Protein AF-A0AAV1SM65-F1 (afdb_monomer_lite)

Organism: NCBI:txid77055

Radius of gyration: 25.29 Å; chains: 1; bounding box: 75×34×61 Å

Structure (mmCIF, N/CA/C/O backbone):
data_AF-A0AAV1SM65-F1
#
_entry.id   AF-A0AAV1SM65-F1
#
loop_
_atom_site.group_PDB
_atom_site.id
_atom_site.type_symbol
_atom_site.label_atom_id
_atom_site.label_alt_id
_atom_site.label_comp_id
_atom_site.label_asym_id
_atom_site.label_entity_id
_atom_site.label_seq_id
_atom_site.pdbx_PDB_ins_code
_atom_site.Cartn_x
_atom_site.Cartn_y
_atom_site.Cartn_z
_atom_site.occupancy
_atom_site.B_iso_or_equiv
_atom_site.auth_seq_id
_atom_site.auth_comp_id
_atom_site.auth_asym_id
_atom_site.auth_atom_id
_atom_site.pdbx_PDB_model_num
ATOM 1 N N . ALA A 1 1 ? -44.809 7.247 -16.348 1.00 59.00 1 ALA A N 1
ATOM 2 C CA . ALA A 1 1 ? -43.842 8.099 -15.613 1.00 59.00 1 ALA A CA 1
ATOM 3 C C . ALA A 1 1 ? -42.670 7.333 -14.964 1.00 59.00 1 ALA A C 1
ATOM 5 O O . ALA A 1 1 ? -41.535 7.770 -15.097 1.00 59.00 1 ALA A O 1
ATOM 6 N N . ARG A 1 2 ? -42.876 6.196 -14.270 1.00 61.84 2 ARG A N 1
ATOM 7 C CA . ARG A 1 2 ? -41.791 5.505 -13.520 1.00 61.84 2 ARG A CA 1
ATOM 8 C C . ARG A 1 2 ? -40.746 4.793 -14.400 1.00 61.84 2 ARG A C 1
ATOM 10 O O . ARG A 1 2 ? -39.564 4.753 -14.057 1.00 61.84 2 ARG A O 1
ATOM 17 N N . VAL A 1 3 ? -41.176 4.272 -15.550 1.00 63.16 3 VAL A N 1
ATOM 18 C CA . VAL A 1 3 ? -40.323 3.528 -16.493 1.00 63.16 3 VAL A CA 1
ATOM 19 C C . VAL A 1 3 ? -39.384 4.468 -17.261 1.00 63.16 3 VAL A C 1
ATOM 21 O O . VAL A 1 3 ? -38.184 4.223 -17.307 1.00 63.16 3 VAL A O 1
ATOM 24 N N . SER A 1 4 ? -39.883 5.608 -17.754 1.00 64.44 4 SER A N 1
ATOM 25 C CA . SER A 1 4 ? -39.067 6.613 -18.460 1.00 64.44 4 SER A CA 1
ATOM 26 C C . SER A 1 4 ? -37.975 7.226 -17.573 1.00 64.44 4 SER A C 1
ATOM 28 O O . SER A 1 4 ? -36.844 7.417 -18.012 1.00 64.44 4 SER A O 1
ATOM 30 N N . CYS A 1 5 ? -38.283 7.461 -16.297 1.00 63.72 5 CYS A N 1
ATOM 31 C CA . CYS A 1 5 ? -37.331 7.946 -15.301 1.00 63.72 5 CYS A CA 1
ATOM 32 C C . CYS A 1 5 ? -36.196 6.930 -15.040 1.00 63.72 5 CYS A C 1
ATOM 34 O O . CYS A 1 5 ? -35.019 7.287 -14.965 1.00 63.72 5 CYS A O 1
ATOM 36 N N . SER A 1 6 ? -36.533 5.638 -14.986 1.00 70.06 6 SER A N 1
ATOM 37 C CA . SER A 1 6 ? -35.554 4.565 -14.769 1.00 70.06 6 SER A CA 1
ATOM 38 C C . SER A 1 6 ? -34.683 4.296 -15.998 1.00 70.06 6 SER A C 1
ATOM 40 O O . SER A 1 6 ? -33.500 4.011 -15.848 1.00 70.06 6 SER A O 1
ATOM 42 N N . ILE A 1 7 ? -35.254 4.435 -17.197 1.00 75.00 7 ILE A N 1
ATOM 43 C CA . ILE A 1 7 ? -34.567 4.195 -18.471 1.00 75.00 7 ILE A CA 1
ATOM 44 C C . ILE A 1 7 ? -33.681 5.378 -18.886 1.00 75.00 7 ILE A C 1
ATOM 46 O O . ILE A 1 7 ? -32.686 5.171 -19.566 1.00 75.00 7 ILE A O 1
ATOM 50 N N . TRP A 1 8 ? -34.000 6.618 -18.495 1.00 70.38 8 TRP A N 1
ATOM 51 C CA . TRP A 1 8 ? -33.304 7.795 -19.039 1.00 70.38 8 TRP A CA 1
ATOM 52 C C . TRP A 1 8 ? -32.694 8.728 -17.989 1.00 70.38 8 TRP A C 1
ATOM 54 O O . TRP A 1 8 ? -31.585 9.225 -18.188 1.00 70.38 8 TRP A O 1
ATOM 64 N N . TRP A 1 9 ? -33.359 8.953 -16.851 1.00 76.50 9 TRP A N 1
ATOM 65 C CA . TRP A 1 9 ? -32.826 9.842 -15.810 1.00 76.50 9 TRP A CA 1
ATOM 66 C C . TRP A 1 9 ? -31.780 9.169 -14.932 1.00 76.50 9 TRP A C 1
ATOM 68 O O . TRP A 1 9 ? -30.728 9.764 -14.710 1.00 76.50 9 TRP A O 1
ATOM 78 N N . LYS A 1 10 ? -32.009 7.930 -14.480 1.00 80.44 10 LYS A N 1
ATOM 79 C CA . LYS A 1 10 ? -31.018 7.211 -13.658 1.00 80.44 10 LYS A CA 1
ATOM 80 C C . LYS A 1 10 ? -29.657 7.054 -14.356 1.00 80.44 10 LYS A C 1
ATOM 82 O O . LYS A 1 10 ? -28.654 7.385 -13.726 1.00 80.44 10 LYS A O 1
ATOM 87 N N . PRO A 1 11 ? -29.579 6.645 -15.638 1.00 81.00 11 PRO A N 1
ATOM 88 C CA . PRO A 1 11 ? -28.293 6.489 -16.316 1.00 81.00 11 PRO A CA 1
ATOM 89 C C . PRO A 1 11 ? -27.585 7.825 -16.54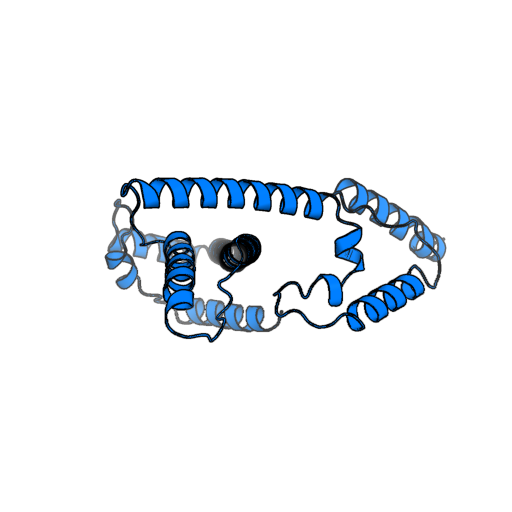9 1.00 81.00 11 PRO A C 1
ATOM 91 O O . PRO A 1 11 ? -26.376 7.917 -16.369 1.00 81.00 11 PRO A O 1
ATOM 94 N N . LYS A 1 12 ? -28.328 8.888 -16.886 1.00 81.06 12 LYS A N 1
ATOM 95 C CA . LYS A 1 12 ? -27.755 10.233 -17.056 1.00 81.06 12 LYS A CA 1
ATOM 96 C C . LYS A 1 12 ? -27.246 10.827 -15.747 1.00 81.06 12 LYS A C 1
ATOM 98 O O . LYS A 1 12 ? -26.182 11.442 -15.728 1.00 81.06 12 LYS A O 1
ATOM 103 N N . TRP A 1 13 ? -27.985 10.633 -14.658 1.00 83.62 13 TRP A N 1
ATOM 104 C CA . TRP A 1 13 ? -27.548 11.034 -13.325 1.00 83.62 13 TRP A CA 1
ATOM 105 C C . TRP A 1 13 ? -26.282 10.277 -12.905 1.00 83.62 13 TRP A C 1
ATOM 107 O O . TRP A 1 13 ? -25.313 10.898 -12.469 1.00 83.62 13 TRP A O 1
ATOM 117 N N . LEU A 1 14 ? -26.251 8.957 -13.115 1.00 80.81 14 LEU A N 1
ATOM 118 C CA . LEU A 1 14 ? -25.096 8.117 -12.803 1.00 80.81 14 LEU A CA 1
ATOM 119 C C . LEU A 1 14 ? -23.867 8.503 -13.638 1.00 80.81 14 LEU A C 1
ATOM 121 O O . LEU A 1 14 ? -22.788 8.681 -13.084 1.00 80.81 14 LEU A O 1
ATOM 125 N N . ALA A 1 15 ? -24.037 8.723 -14.944 1.00 80.88 15 ALA A N 1
ATOM 126 C CA . ALA A 1 15 ? -22.967 9.181 -15.828 1.00 80.88 15 ALA A CA 1
ATOM 127 C C . ALA A 1 15 ? -22.382 10.528 -15.371 1.00 80.88 15 ALA A C 1
ATOM 129 O O . ALA A 1 15 ? -21.164 10.703 -15.356 1.00 80.88 15 ALA A O 1
ATOM 130 N N . LYS A 1 16 ? -23.232 11.467 -14.929 1.00 83.56 16 LYS A N 1
ATOM 131 C CA . LYS A 1 16 ? -22.788 12.757 -14.381 1.00 83.56 16 LYS A CA 1
ATOM 132 C C . LYS A 1 16 ? -21.980 12.579 -13.091 1.00 83.56 16 LYS A C 1
ATOM 134 O O . LYS A 1 16 ? -20.941 13.216 -12.946 1.00 83.56 16 LYS A O 1
ATOM 139 N N . LYS A 1 17 ? -22.419 11.692 -12.191 1.00 83.94 17 LYS A N 1
ATOM 140 C CA . LYS A 1 17 ? -21.716 11.387 -10.934 1.00 83.94 17 LYS A CA 1
ATOM 141 C C . LYS A 1 17 ? -20.356 10.721 -11.179 1.00 83.94 17 LYS A C 1
ATOM 143 O O . LYS A 1 17 ? -19.368 11.128 -10.582 1.00 83.94 17 LYS A O 1
ATOM 148 N N . LEU A 1 18 ? -20.287 9.763 -12.102 1.00 78.19 18 LEU A N 1
ATOM 149 C CA . LEU A 1 18 ? -19.035 9.106 -12.499 1.00 78.19 18 LEU A CA 1
ATOM 150 C C . LEU A 1 18 ? -18.057 10.089 -13.158 1.00 78.19 18 LEU A C 1
ATOM 152 O O . LEU A 1 18 ? -16.871 10.096 -12.839 1.00 78.19 18 LEU A O 1
ATOM 156 N N . THR A 1 19 ? -18.566 11.000 -13.991 1.00 79.12 19 THR A N 1
ATOM 157 C CA . THR A 1 19 ? -17.744 12.044 -14.624 1.00 79.12 19 THR A CA 1
ATOM 158 C C . THR A 1 19 ? -17.126 12.987 -13.586 1.00 79.12 19 THR A C 1
ATOM 160 O O . THR A 1 19 ? -15.969 13.374 -13.730 1.00 79.12 19 THR A O 1
ATOM 163 N N . GLN A 1 20 ? -17.855 13.325 -12.514 1.00 80.12 20 GLN A N 1
ATOM 164 C CA . GLN A 1 20 ? -17.320 14.116 -11.393 1.00 80.12 20 GLN A CA 1
ATOM 165 C C . GLN A 1 20 ? -16.206 13.386 -10.627 1.00 80.12 20 GLN A C 1
ATOM 167 O O . GLN A 1 20 ? -15.336 14.035 -10.059 1.00 80.12 20 GLN A O 1
ATOM 172 N N . GLN A 1 21 ? -16.202 12.053 -10.649 1.00 73.38 21 GLN A N 1
ATOM 173 C CA . GLN A 1 21 ? -15.156 11.209 -10.060 1.00 73.38 21 GLN A CA 1
ATOM 174 C C . GLN A 1 21 ? -13.978 10.956 -11.024 1.00 73.38 21 GLN A C 1
ATOM 176 O O . GLN A 1 21 ? -13.089 10.165 -10.726 1.00 73.38 21 GLN A O 1
ATOM 181 N N . GLY A 1 22 ? -13.957 11.610 -12.193 1.00 72.06 22 GLY A N 1
ATOM 182 C CA . GLY A 1 22 ? -12.916 11.430 -13.210 1.00 72.06 22 GLY A CA 1
ATOM 183 C C . GLY A 1 22 ? -13.078 10.170 -14.070 1.00 72.06 22 GLY A C 1
ATOM 184 O O . GLY A 1 22 ? -12.236 9.902 -14.927 1.00 72.06 22 GLY A O 1
ATOM 185 N N . VAL A 1 23 ? -14.172 9.424 -13.890 1.00 68.69 23 VAL A N 1
ATOM 186 C CA . VAL A 1 23 ? -14.515 8.250 -14.695 1.00 68.69 23 VAL A CA 1
ATOM 187 C C . VAL A 1 23 ? -15.353 8.718 -15.881 1.00 68.69 23 VAL A C 1
ATOM 189 O O . VAL A 1 23 ? -16.563 8.935 -15.771 1.00 68.69 23 VAL A O 1
ATOM 192 N N . ARG A 1 24 ? -14.708 8.930 -17.032 1.00 67.62 24 ARG A N 1
ATOM 193 C CA . ARG A 1 24 ? -15.386 9.429 -18.233 1.00 67.62 24 ARG A CA 1
ATOM 194 C C . ARG A 1 24 ? -15.777 8.256 -19.126 1.00 67.62 24 ARG A C 1
ATOM 196 O O . ARG A 1 24 ? -14.932 7.682 -19.799 1.00 67.62 24 ARG A O 1
ATOM 203 N N . GLY A 1 25 ? -17.061 7.912 -19.118 1.00 68.44 25 GLY A N 1
ATOM 204 C CA . GLY A 1 25 ? -17.624 6.868 -19.974 1.00 68.44 25 GLY A CA 1
ATOM 205 C C . GLY A 1 25 ? -18.259 7.406 -21.267 1.00 68.44 25 GLY A C 1
ATOM 206 O O . GLY A 1 25 ? -18.516 8.609 -21.379 1.00 68.44 25 GLY A O 1
ATOM 207 N N . PRO A 1 26 ? -18.541 6.524 -22.241 1.00 70.12 26 PRO A N 1
ATOM 208 C CA . PRO A 1 26 ? -19.328 6.847 -23.433 1.00 70.12 26 PRO A CA 1
ATOM 209 C C . PRO A 1 26 ? -20.762 7.286 -23.086 1.00 70.12 26 PRO A C 1
ATOM 211 O O . PRO A 1 26 ? -21.271 7.058 -21.986 1.00 70.12 26 PRO A O 1
ATOM 214 N N . SER A 1 27 ? -21.433 7.944 -24.035 1.00 69.56 27 SER A N 1
ATOM 215 C CA . SER A 1 27 ? -22.820 8.380 -23.857 1.00 69.56 27 SER A CA 1
ATOM 216 C C . SER A 1 27 ? -23.776 7.188 -23.735 1.00 69.56 27 SER A C 1
ATOM 218 O O . SER A 1 27 ? -23.625 6.170 -24.408 1.00 69.56 27 SER A O 1
ATOM 220 N N . TYR A 1 28 ? -24.791 7.325 -22.876 1.00 69.00 28 TYR A N 1
ATOM 221 C CA . TYR A 1 28 ? -25.782 6.275 -22.638 1.00 69.00 28 TYR A CA 1
ATOM 222 C C . TYR A 1 28 ? -26.544 5.893 -23.923 1.00 69.00 28 TYR A C 1
ATOM 224 O O . TYR A 1 28 ? -27.163 6.755 -24.551 1.00 69.00 28 TYR A O 1
ATOM 232 N N . LYS A 1 29 ? -26.545 4.596 -24.273 1.00 73.31 29 LYS A N 1
ATOM 233 C CA . LYS A 1 29 ? -27.286 4.002 -25.404 1.00 73.31 29 LYS A CA 1
ATOM 234 C C . LYS A 1 29 ? -28.304 2.973 -24.897 1.00 73.31 29 LYS A C 1
ATOM 236 O O . LYS A 1 29 ? -27.987 2.165 -24.027 1.00 73.31 29 LYS A O 1
ATOM 241 N N . LEU A 1 30 ? -29.522 2.986 -25.445 1.00 67.19 30 LEU A N 1
ATOM 242 C CA . LEU A 1 30 ? -30.623 2.117 -25.002 1.00 67.19 30 LEU A CA 1
ATOM 243 C C . LEU A 1 30 ? -30.421 0.641 -25.411 1.00 67.19 30 LEU A C 1
ATOM 245 O O . LEU A 1 30 ? -29.950 0.361 -26.511 1.00 67.19 30 LEU A O 1
ATOM 249 N N . LEU A 1 31 ? -30.876 -0.282 -24.552 1.00 56.84 31 LEU A N 1
ATOM 250 C CA . LEU A 1 31 ? -31.048 -1.739 -24.753 1.00 56.84 31 LEU A CA 1
ATOM 251 C C . LEU A 1 31 ? -29.785 -2.597 -24.947 1.00 56.84 31 LEU A C 1
ATOM 253 O O . LEU A 1 31 ? -29.661 -3.615 -24.279 1.00 56.84 31 LEU A O 1
ATOM 257 N N . LEU A 1 32 ? -28.850 -2.214 -25.817 1.00 59.00 32 LEU A N 1
ATOM 258 C CA . LEU A 1 32 ? -27.617 -2.983 -26.080 1.00 59.00 32 LEU A CA 1
ATOM 259 C C . LEU A 1 32 ? -26.336 -2.266 -25.631 1.00 59.00 32 LEU A C 1
ATOM 261 O O . LEU A 1 32 ? -25.264 -2.873 -25.634 1.00 59.00 32 LEU A O 1
ATOM 265 N N . GLY A 1 33 ? -26.447 -0.999 -25.212 1.00 68.62 33 GLY A N 1
ATOM 266 C CA . GLY A 1 33 ? -25.340 -0.227 -24.647 1.00 68.62 33 GLY A CA 1
ATOM 267 C C . GLY A 1 33 ? -24.081 -0.280 -25.517 1.00 68.62 33 GLY A C 1
ATOM 268 O O . GLY A 1 33 ? -24.142 -0.087 -26.733 1.00 68.62 33 GLY A O 1
ATOM 269 N N . ASP A 1 34 ? -22.954 -0.603 -24.884 1.00 66.38 34 ASP A N 1
ATOM 270 C CA . ASP A 1 34 ? -21.655 -0.804 -25.533 1.00 66.38 34 ASP A CA 1
ATOM 271 C C . ASP A 1 34 ? -21.244 -2.286 -25.602 1.00 66.38 34 ASP A C 1
ATOM 273 O O . ASP A 1 34 ? -20.084 -2.593 -25.857 1.00 66.38 34 ASP A O 1
ATOM 277 N N . MET A 1 35 ? -22.186 -3.227 -25.446 1.00 65.06 35 MET A N 1
ATOM 278 C CA . MET A 1 35 ? -21.893 -4.671 -25.413 1.00 65.06 35 MET A CA 1
ATOM 279 C C . MET A 1 35 ? -21.138 -5.158 -26.653 1.00 65.06 35 MET A C 1
ATOM 281 O O . MET A 1 35 ? -20.204 -5.943 -26.543 1.00 65.06 35 MET A O 1
ATOM 285 N N . LYS A 1 36 ? -21.484 -4.655 -27.845 1.00 71.19 36 LYS A N 1
ATOM 286 C CA . LYS A 1 36 ? -20.759 -4.995 -29.082 1.00 71.19 36 LYS A CA 1
ATOM 287 C C . LYS A 1 36 ? -19.300 -4.527 -29.051 1.00 71.19 36 LYS A C 1
ATOM 289 O O . LYS A 1 36 ? -18.427 -5.216 -29.567 1.00 71.19 36 LYS A O 1
ATOM 294 N N . GLN A 1 37 ? -19.040 -3.360 -28.460 1.00 69.19 37 GLN A N 1
ATOM 295 C CA . GLN A 1 37 ? -17.682 -2.829 -28.311 1.00 69.19 37 GLN A CA 1
ATOM 296 C C . GLN A 1 37 ? -16.915 -3.596 -27.231 1.00 69.19 37 GLN A C 1
ATOM 298 O O . GLN A 1 37 ? -15.759 -3.939 -27.441 1.00 69.19 37 GLN A O 1
ATOM 303 N N . TYR A 1 38 ? -17.578 -3.930 -26.124 1.00 68.12 38 TYR A N 1
ATOM 304 C CA . TYR A 1 38 ? -17.028 -4.741 -25.041 1.00 68.12 38 TYR A CA 1
ATOM 305 C C . TYR A 1 38 ? -16.598 -6.134 -25.521 1.00 68.12 38 TYR A C 1
ATOM 307 O O . TYR A 1 38 ? -15.449 -6.523 -25.332 1.00 68.12 38 TYR A O 1
ATOM 315 N N . VAL A 1 39 ? -17.476 -6.840 -26.242 1.00 71.12 39 VAL A N 1
ATOM 316 C CA . VAL A 1 39 ? -17.172 -8.156 -26.830 1.00 71.12 39 VAL A CA 1
ATOM 317 C C . VAL A 1 39 ? -15.999 -8.062 -27.807 1.00 71.12 39 VAL A C 1
ATOM 319 O O . VAL A 1 39 ? -15.116 -8.917 -27.784 1.00 71.12 39 VAL A O 1
ATOM 322 N N . LYS A 1 40 ? -15.936 -7.005 -28.627 1.00 78.81 40 LYS A N 1
ATOM 323 C CA . LYS A 1 40 ? -14.800 -6.764 -29.526 1.00 78.81 40 LYS A CA 1
ATOM 324 C C . LYS A 1 40 ? -13.487 -6.577 -28.756 1.00 78.81 40 LYS A C 1
ATOM 326 O O . LYS A 1 40 ? -12.504 -7.219 -29.106 1.00 78.81 40 LYS A O 1
ATOM 331 N N . LEU A 1 41 ? -13.480 -5.743 -27.712 1.00 70.50 41 LEU A N 1
ATOM 332 C CA . LEU A 1 41 ? -12.289 -5.469 -26.899 1.00 70.50 41 LEU A CA 1
ATOM 333 C C . LEU A 1 41 ? -11.781 -6.722 -26.177 1.00 70.50 41 LEU A C 1
ATOM 335 O O . LEU A 1 41 ? -10.579 -6.958 -26.162 1.00 70.50 41 LEU A O 1
ATOM 339 N N . ILE A 1 42 ? -12.678 -7.550 -25.635 1.00 67.44 42 ILE A N 1
ATOM 340 C CA . ILE A 1 42 ? -12.299 -8.818 -24.992 1.00 67.44 42 ILE A CA 1
ATOM 341 C C . ILE A 1 42 ? -11.762 -9.817 -26.010 1.00 67.44 42 ILE A C 1
ATOM 343 O O . ILE A 1 42 ? -10.767 -10.482 -25.745 1.00 67.44 42 ILE A O 1
ATOM 347 N N . THR A 1 43 ? -12.389 -9.914 -27.185 1.00 73.44 43 THR A N 1
ATOM 348 C CA . THR A 1 43 ? -11.927 -10.822 -28.247 1.00 73.44 43 THR A CA 1
ATOM 349 C C . THR A 1 43 ? -10.532 -10.416 -28.735 1.00 73.44 43 THR A C 1
ATOM 351 O O . THR A 1 43 ? -9.661 -11.264 -28.909 1.00 73.44 43 THR A O 1
ATOM 354 N N . GLU A 1 44 ? -10.288 -9.112 -28.889 1.00 76.81 44 GLU A N 1
ATOM 355 C CA . GLU A 1 44 ? -8.982 -8.563 -29.260 1.00 76.81 44 GLU A CA 1
ATOM 356 C C . GLU A 1 44 ? -7.935 -8.778 -28.158 1.00 76.81 44 GLU A C 1
ATOM 358 O O . GLU A 1 44 ? -6.830 -9.238 -28.445 1.00 76.81 44 GLU A O 1
ATOM 363 N N . ALA A 1 45 ? -8.277 -8.512 -26.894 1.00 66.44 45 ALA A N 1
ATOM 364 C CA . ALA A 1 45 ? -7.382 -8.757 -25.765 1.00 66.44 45 ALA A CA 1
ATOM 365 C C . ALA A 1 45 ? -7.062 -10.252 -25.610 1.00 66.44 45 ALA A C 1
ATOM 367 O O . ALA A 1 45 ? -5.922 -10.613 -25.340 1.00 66.44 45 ALA A O 1
ATOM 368 N N . GLY A 1 46 ? -8.047 -11.119 -25.859 1.00 65.19 46 GLY A N 1
ATOM 369 C CA . GLY A 1 46 ? -7.908 -12.572 -25.874 1.00 65.19 46 GLY A CA 1
ATOM 370 C C . GLY A 1 46 ? -7.007 -13.104 -26.995 1.00 65.19 46 GLY A C 1
ATOM 371 O O . GLY A 1 46 ? -6.381 -14.148 -26.828 1.00 65.19 46 GLY A O 1
ATOM 372 N N . SER A 1 47 ? -6.907 -12.379 -28.113 1.00 74.06 47 SER A N 1
ATOM 373 C CA . SER A 1 47 ? -6.107 -12.776 -29.281 1.00 74.06 47 SER A CA 1
ATOM 374 C C . SER A 1 47 ? -4.609 -12.466 -29.165 1.00 74.06 47 SER A C 1
ATOM 376 O O . SER A 1 47 ? -3.815 -13.000 -29.937 1.00 74.06 47 SER A O 1
ATOM 378 N N . LYS A 1 48 ? -4.206 -11.616 -28.209 1.00 73.56 48 LYS A N 1
ATOM 379 C CA . LYS A 1 48 ? -2.798 -11.261 -27.983 1.00 73.56 48 LYS A CA 1
ATOM 380 C C . LYS A 1 48 ? -2.091 -12.364 -27.176 1.00 73.56 48 LYS A C 1
ATOM 382 O O . LYS A 1 48 ? -2.701 -12.874 -26.224 1.00 73.56 48 LYS A O 1
ATOM 387 N N . PRO A 1 49 ? -0.845 -12.739 -27.540 1.00 60.78 49 PRO A N 1
ATOM 388 C CA . PRO A 1 49 ? -0.064 -13.718 -26.789 1.00 60.78 49 PRO A CA 1
ATOM 389 C C . PRO A 1 49 ? 0.096 -13.263 -25.338 1.00 60.78 49 PRO A C 1
ATOM 391 O O . PRO A 1 49 ? 0.188 -12.069 -25.055 1.00 60.78 49 PRO A O 1
ATOM 394 N N . ASN A 1 50 ? 0.040 -14.229 -24.425 1.00 58.44 50 ASN A N 1
ATOM 395 C CA . ASN A 1 50 ? 0.131 -13.974 -22.998 1.00 58.44 50 ASN A CA 1
ATOM 396 C C . ASN A 1 50 ? 1.593 -13.726 -22.640 1.00 58.44 50 ASN A C 1
ATOM 398 O O . ASN A 1 50 ? 2.364 -14.679 -22.547 1.00 58.44 50 ASN A O 1
ATOM 402 N N . ASP A 1 51 ? 1.956 -12.463 -22.470 1.00 55.25 51 ASP A N 1
ATOM 403 C CA . ASP A 1 51 ? 3.166 -12.141 -21.731 1.00 55.25 51 ASP A CA 1
ATOM 404 C C . ASP A 1 51 ? 2.910 -12.469 -20.255 1.00 55.25 51 ASP A C 1
ATOM 406 O O . ASP A 1 51 ? 1.777 -12.336 -19.785 1.00 55.25 51 ASP A O 1
ATOM 410 N N . LEU A 1 52 ? 3.912 -12.933 -19.513 1.00 47.06 52 LEU A N 1
ATOM 411 C CA . LEU A 1 52 ? 3.758 -13.306 -18.095 1.00 47.06 52 LEU A CA 1
ATOM 412 C C . LEU A 1 52 ? 3.609 -12.079 -17.178 1.00 47.06 52 LEU A C 1
ATOM 414 O O . LEU A 1 52 ? 3.889 -12.144 -15.986 1.00 47.06 52 LEU A O 1
ATOM 418 N N . THR A 1 53 ? 3.152 -10.954 -17.719 1.00 54.44 53 THR A N 1
ATOM 419 C CA . THR A 1 53 ? 2.916 -9.739 -16.962 1.00 54.44 53 THR A CA 1
ATOM 420 C C . THR A 1 53 ? 1.650 -9.906 -16.123 1.00 54.44 53 THR A C 1
ATOM 422 O O . THR A 1 53 ? 0.609 -10.383 -16.581 1.00 54.44 53 THR A O 1
ATOM 425 N N . HIS A 1 54 ? 1.715 -9.497 -14.858 1.00 51.41 54 HIS A N 1
ATOM 426 C CA . HIS A 1 54 ? 0.601 -9.576 -13.907 1.00 51.41 54 HIS A CA 1
ATOM 427 C C . HIS A 1 54 ? -0.577 -8.626 -14.241 1.00 51.41 54 HIS A C 1
ATOM 429 O O . HIS A 1 54 ? -1.539 -8.512 -13.477 1.00 51.41 54 HIS A O 1
ATOM 435 N N . GLU A 1 55 ? -0.565 -7.972 -15.409 1.00 55.97 55 GLU A N 1
ATOM 436 C CA . GLU A 1 55 ? -1.602 -7.052 -15.870 1.00 55.97 55 GLU A CA 1
ATOM 437 C C . GLU A 1 55 ? -2.767 -7.814 -16.540 1.00 55.97 55 GLU A C 1
ATOM 439 O O . GLU A 1 55 ? -2.991 -7.781 -17.750 1.00 55.97 55 GLU A O 1
ATOM 444 N N . ILE A 1 56 ? -3.559 -8.516 -15.724 1.00 62.91 56 ILE A N 1
ATOM 445 C CA . ILE A 1 56 ? -4.748 -9.264 -16.181 1.00 62.91 56 ILE A CA 1
ATOM 446 C C . ILE A 1 56 ? -5.920 -8.312 -16.489 1.00 62.91 56 ILE A C 1
ATOM 448 O O . ILE A 1 56 ? -6.776 -8.606 -17.329 1.00 62.91 56 ILE A O 1
ATOM 452 N N . VAL A 1 57 ? -5.955 -7.145 -15.834 1.00 60.25 57 VAL A N 1
ATOM 453 C CA . VAL A 1 57 ? -7.046 -6.153 -15.905 1.00 60.25 57 VAL A CA 1
ATOM 454 C C . VAL A 1 57 ? -7.367 -5.692 -17.340 1.00 60.25 57 VAL A C 1
ATOM 456 O O . VAL A 1 57 ? -8.545 -5.724 -17.697 1.00 60.25 57 VAL A O 1
ATOM 459 N N . PRO A 1 58 ? -6.393 -5.350 -18.213 1.00 62.38 58 PRO A N 1
ATOM 460 C CA . PRO A 1 58 ? -6.645 -5.072 -19.630 1.00 62.38 58 PRO A CA 1
ATOM 461 C C . PRO A 1 58 ? -7.376 -6.188 -20.391 1.00 62.38 58 PRO A C 1
ATOM 463 O O . PRO A 1 58 ? -8.001 -5.914 -21.414 1.00 62.38 58 PRO A O 1
ATOM 466 N N . ARG A 1 59 ? -7.299 -7.438 -19.920 1.00 63.44 59 ARG A N 1
ATOM 467 C CA . ARG A 1 59 ? -7.892 -8.615 -20.567 1.00 63.44 59 ARG A CA 1
ATOM 468 C C . ARG A 1 59 ? -9.274 -8.953 -20.010 1.00 63.44 59 ARG A C 1
ATOM 470 O O . ARG A 1 59 ? -10.166 -9.280 -20.790 1.00 63.44 59 ARG A O 1
ATOM 477 N N . VAL A 1 60 ? -9.465 -8.841 -18.693 1.00 62.97 60 VAL A N 1
ATOM 478 C CA . VAL A 1 60 ? -10.751 -9.147 -18.031 1.00 62.97 60 VAL A CA 1
ATOM 479 C C . VAL A 1 60 ? -11.724 -7.969 -18.028 1.00 62.97 60 VAL A C 1
ATOM 481 O O . VAL A 1 60 ? -12.934 -8.173 -18.093 1.00 62.97 60 VAL A O 1
ATOM 484 N N . ASP A 1 61 ? -11.214 -6.736 -18.006 1.00 63.47 61 ASP A N 1
ATOM 485 C CA . ASP A 1 61 ? -12.028 -5.521 -18.030 1.00 63.47 61 ASP A CA 1
ATOM 486 C C . ASP A 1 61 ? -11.340 -4.364 -18.794 1.00 63.47 61 ASP A C 1
ATOM 488 O O . ASP A 1 61 ? -10.966 -3.330 -18.227 1.00 63.47 61 ASP A O 1
ATOM 492 N N . PRO A 1 62 ? -11.192 -4.491 -20.129 1.00 61.94 62 PRO A N 1
ATOM 493 C CA . PRO A 1 62 ? -10.601 -3.445 -20.973 1.00 61.94 62 PRO A CA 1
ATOM 494 C C . PRO A 1 62 ? -11.382 -2.119 -20.943 1.00 61.94 62 PRO A C 1
ATOM 496 O O . PRO A 1 62 ? -10.849 -1.058 -21.286 1.00 61.94 62 PRO A O 1
ATOM 499 N N . PHE A 1 63 ? -12.660 -2.157 -20.556 1.00 58.16 63 PHE A N 1
ATOM 500 C CA . PHE A 1 63 ? -13.556 -1.008 -20.605 1.00 58.16 63 PHE A CA 1
ATOM 501 C C . PHE A 1 63 ? -13.295 -0.016 -19.466 1.00 58.16 63 PHE A C 1
ATOM 503 O O . PHE A 1 63 ? -13.330 1.199 -19.687 1.00 58.16 63 PHE A O 1
ATOM 510 N N . THR A 1 64 ? -12.992 -0.497 -18.259 1.00 58.19 64 THR A N 1
ATOM 511 C CA . THR A 1 64 ? -12.642 0.379 -17.129 1.00 58.19 64 THR A CA 1
ATOM 512 C C . THR A 1 64 ? -11.223 0.929 -17.234 1.00 58.19 64 THR A C 1
ATOM 514 O O . THR A 1 64 ? -10.982 2.058 -16.797 1.00 58.19 64 THR A O 1
ATOM 517 N N . LEU A 1 65 ? -10.306 0.206 -17.880 1.00 57.75 65 LEU A N 1
ATOM 518 C CA . LEU A 1 65 ? -8.936 0.659 -18.119 1.00 57.75 65 LEU A CA 1
ATOM 519 C C . LEU A 1 65 ? -8.874 1.863 -19.076 1.00 57.75 65 LEU A C 1
ATOM 521 O O . LEU A 1 65 ? -8.195 2.853 -18.795 1.00 57.75 65 LEU A O 1
ATOM 525 N N . ASN A 1 66 ? -9.607 1.811 -20.196 1.00 56.94 66 ASN A N 1
ATOM 526 C CA . ASN A 1 66 ? -9.522 2.846 -21.233 1.00 56.94 66 ASN A CA 1
ATOM 527 C C . ASN A 1 66 ? -10.207 4.169 -20.824 1.00 56.94 66 ASN A C 1
ATOM 529 O O . ASN A 1 66 ? -9.781 5.251 -21.229 1.00 56.94 66 ASN A O 1
ATOM 533 N N . ASN A 1 67 ? -11.236 4.088 -19.974 1.00 57.16 67 ASN A N 1
ATOM 534 C CA . ASN A 1 67 ? -12.081 5.221 -19.580 1.00 57.16 67 ASN A CA 1
ATOM 535 C C . ASN A 1 67 ? -11.606 5.965 -18.313 1.00 57.16 67 ASN A C 1
ATOM 537 O O . ASN A 1 67 ? -12.115 7.042 -17.992 1.00 57.16 67 ASN A O 1
ATOM 541 N N . ASN A 1 68 ? -10.616 5.434 -17.588 1.00 66.19 68 ASN A N 1
ATOM 542 C CA . ASN A 1 68 ? -10.113 6.036 -16.352 1.00 66.19 68 ASN A CA 1
ATOM 543 C C . ASN A 1 68 ? -8.843 6.864 -16.582 1.00 66.19 68 ASN A C 1
ATOM 545 O O . ASN A 1 68 ? -7.731 6.451 -16.245 1.00 66.19 68 ASN A O 1
ATOM 549 N N . GLN A 1 69 ? -9.012 8.077 -17.117 1.00 67.81 69 GLN A N 1
ATOM 550 C CA . GLN A 1 69 ? -7.913 9.040 -17.287 1.00 67.81 69 GLN A CA 1
ATOM 551 C C . GLN A 1 69 ? -7.148 9.285 -15.976 1.00 67.81 69 GLN A C 1
ATOM 553 O O . GLN A 1 69 ? -5.921 9.350 -15.996 1.00 67.81 69 GLN A O 1
ATOM 558 N N . SER A 1 70 ? -7.852 9.329 -14.840 1.00 70.75 70 SER A N 1
ATOM 559 C CA . SER A 1 70 ? -7.246 9.462 -13.510 1.00 70.75 70 SER A CA 1
ATOM 560 C C . SER A 1 70 ? -6.319 8.294 -13.166 1.00 70.75 70 SER A C 1
ATOM 562 O O . SER A 1 70 ? -5.210 8.530 -12.701 1.00 70.75 70 SER A O 1
ATOM 564 N N . ARG A 1 71 ? -6.715 7.044 -13.463 1.00 70.19 71 ARG A N 1
ATOM 565 C CA . ARG A 1 71 ? -5.855 5.864 -13.242 1.00 70.19 71 ARG A CA 1
ATOM 566 C C . ARG A 1 71 ? -4.618 5.906 -14.132 1.00 70.19 71 ARG A C 1
ATOM 568 O O . ARG A 1 71 ? -3.527 5.614 -13.665 1.00 70.19 71 ARG A O 1
ATOM 575 N N . ARG A 1 72 ? -4.767 6.313 -15.399 1.00 72.69 72 AR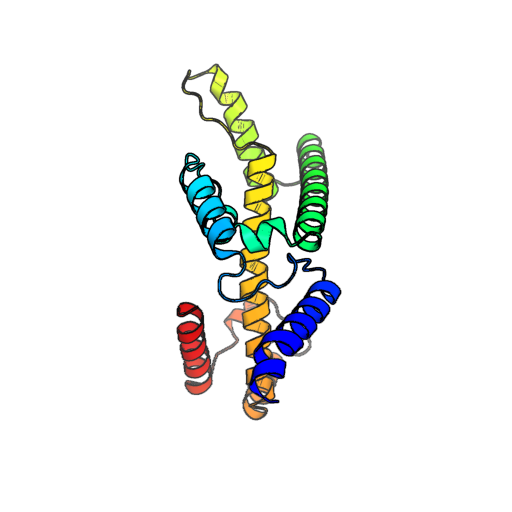G A N 1
ATOM 576 C CA . ARG A 1 72 ? -3.630 6.437 -16.331 1.00 72.69 72 ARG A CA 1
ATOM 577 C C . ARG A 1 72 ? -2.657 7.530 -15.893 1.00 72.69 72 ARG A C 1
ATOM 579 O O . ARG A 1 72 ? -1.453 7.329 -15.991 1.00 72.69 72 ARG A O 1
ATOM 586 N N . LYS A 1 73 ? -3.166 8.671 -15.416 1.00 81.50 73 LYS A N 1
ATOM 587 C CA . LYS A 1 73 ? -2.340 9.755 -14.869 1.00 81.50 73 LYS A CA 1
ATOM 588 C C . LYS A 1 73 ? -1.600 9.295 -13.611 1.00 81.50 73 LYS A C 1
ATOM 590 O O . LYS A 1 73 ? -0.385 9.428 -13.560 1.00 81.50 73 LYS A O 1
ATOM 595 N N . LEU A 1 74 ? -2.314 8.673 -12.675 1.00 78.94 74 LEU A N 1
ATOM 596 C CA . LEU A 1 74 ? -1.734 8.151 -11.442 1.00 78.94 74 LEU A CA 1
ATOM 597 C C . LEU A 1 74 ? -0.662 7.088 -11.717 1.00 78.94 74 LEU A C 1
ATOM 599 O O . LEU A 1 74 ? 0.428 7.174 -11.169 1.00 78.94 74 LEU A O 1
ATOM 603 N N . ASN A 1 75 ? -0.918 6.133 -12.618 1.00 79.38 75 ASN A N 1
ATOM 604 C CA . ASN A 1 75 ? 0.080 5.118 -12.964 1.00 79.38 75 ASN A CA 1
ATOM 605 C C . ASN A 1 75 ? 1.339 5.747 -13.581 1.00 79.38 75 ASN A C 1
ATOM 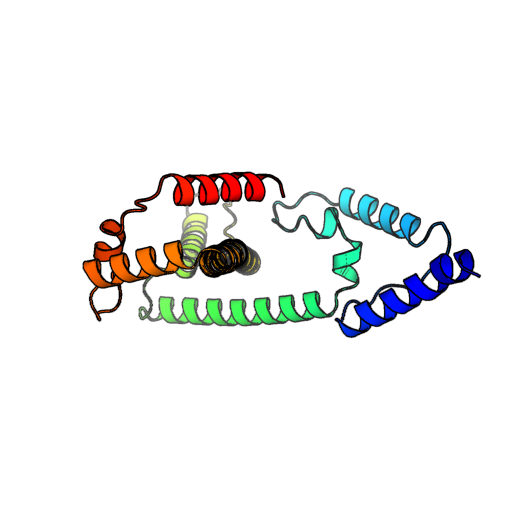607 O O . ASN A 1 75 ? 2.449 5.323 -13.275 1.00 79.38 75 ASN A O 1
ATOM 611 N N . LYS A 1 76 ? 1.194 6.789 -14.414 1.00 84.56 76 LYS A N 1
ATOM 612 C CA . LYS A 1 76 ? 2.343 7.528 -14.961 1.00 84.56 76 LYS A CA 1
ATOM 613 C C . LYS A 1 76 ? 3.155 8.221 -13.867 1.00 84.56 76 LYS A C 1
ATOM 615 O O . LYS A 1 76 ? 4.374 8.120 -13.886 1.00 84.56 76 LYS A O 1
ATOM 620 N N . GLU A 1 77 ? 2.490 8.881 -12.921 1.00 88.31 77 GLU A N 1
ATOM 621 C CA . GLU A 1 77 ? 3.150 9.537 -11.784 1.00 88.31 77 GLU A CA 1
ATOM 622 C C . GLU A 1 77 ? 3.883 8.518 -10.902 1.00 88.31 77 GLU A C 1
ATOM 624 O O . GLU A 1 77 ? 5.066 8.698 -10.626 1.00 88.31 77 GLU A O 1
ATOM 629 N N . ILE A 1 78 ? 3.232 7.403 -10.548 1.00 85.06 78 ILE A N 1
ATOM 630 C CA . ILE A 1 78 ? 3.850 6.304 -9.784 1.00 85.06 78 ILE A CA 1
ATOM 631 C C . ILE A 1 78 ? 5.067 5.745 -10.524 1.00 85.06 78 ILE A C 1
ATOM 633 O O . ILE A 1 78 ? 6.120 5.560 -9.926 1.00 85.06 78 ILE A O 1
ATOM 637 N N . THR A 1 79 ? 4.945 5.507 -11.831 1.00 84.06 79 THR A N 1
ATOM 638 C CA . THR A 1 79 ? 6.053 4.989 -12.648 1.00 84.06 79 THR A CA 1
ATOM 639 C C . THR A 1 79 ? 7.235 5.958 -12.668 1.00 84.06 79 THR A C 1
ATOM 641 O O . THR A 1 79 ? 8.371 5.513 -12.564 1.00 84.06 79 THR A O 1
ATOM 644 N N . SER A 1 80 ? 6.983 7.268 -12.772 1.00 90.19 80 SER A N 1
ATOM 645 C CA . SER A 1 80 ? 8.039 8.287 -12.722 1.00 90.19 80 SER A CA 1
ATOM 646 C C . SER A 1 80 ? 8.754 8.277 -11.374 1.00 90.19 80 SER A C 1
ATOM 648 O O . SER A 1 80 ? 9.971 8.171 -11.338 1.00 90.19 80 SER A O 1
ATOM 650 N N . MET A 1 81 ? 8.001 8.297 -10.269 1.00 89.81 81 MET A N 1
ATOM 651 C CA . MET A 1 81 ? 8.585 8.265 -8.925 1.00 89.81 81 MET A CA 1
ATOM 652 C C . MET A 1 81 ? 9.402 6.989 -8.679 1.00 89.81 81 MET A C 1
ATOM 654 O O . MET A 1 81 ? 10.449 7.049 -8.042 1.00 89.81 81 MET A O 1
ATOM 658 N N . MET A 1 82 ? 8.948 5.841 -9.194 1.00 87.75 82 MET A N 1
ATOM 659 C CA . MET A 1 82 ? 9.688 4.578 -9.096 1.00 87.75 82 MET A CA 1
ATOM 660 C C . MET A 1 82 ? 10.986 4.598 -9.908 1.00 87.75 82 MET A C 1
ATOM 662 O O . MET A 1 82 ? 12.001 4.126 -9.405 1.00 87.75 82 MET A O 1
ATOM 666 N N . ARG A 1 83 ? 10.990 5.180 -11.117 1.00 89.12 83 ARG A N 1
ATOM 667 C CA . ARG A 1 83 ? 12.235 5.393 -11.879 1.00 89.12 83 ARG A CA 1
ATOM 668 C C . ARG A 1 83 ? 13.211 6.261 -11.098 1.00 89.12 83 ARG A C 1
ATOM 670 O O . ARG A 1 83 ? 14.344 5.846 -10.896 1.00 89.12 83 ARG A O 1
ATOM 677 N N . ASP A 1 84 ? 12.739 7.384 -10.560 1.00 91.12 84 ASP A N 1
ATOM 678 C CA . ASP A 1 84 ? 13.573 8.284 -9.759 1.00 91.12 84 ASP A CA 1
ATOM 679 C C . ASP A 1 84 ? 14.127 7.587 -8.497 1.00 91.12 84 ASP A C 1
ATOM 681 O O . ASP A 1 84 ? 15.217 7.910 -8.025 1.00 91.12 84 ASP A O 1
ATOM 685 N N . LEU A 1 85 ? 13.371 6.653 -7.902 1.00 89.81 85 LEU A N 1
ATOM 686 C CA . LEU A 1 85 ? 13.820 5.824 -6.775 1.00 89.81 85 LEU A CA 1
ATOM 687 C C . LEU A 1 85 ? 14.895 4.819 -7.184 1.00 89.81 85 LEU A C 1
ATOM 689 O O . LEU A 1 85 ? 15.896 4.709 -6.477 1.00 89.81 85 LEU A O 1
ATOM 693 N N . ILE A 1 86 ? 14.708 4.134 -8.311 1.00 87.19 86 ILE A N 1
ATOM 694 C CA . ILE A 1 86 ? 15.680 3.183 -8.858 1.00 87.19 86 ILE A CA 1
ATOM 695 C C . ILE A 1 86 ? 16.989 3.889 -9.192 1.00 87.19 86 ILE A C 1
ATOM 697 O O . ILE A 1 86 ? 18.027 3.483 -8.686 1.00 87.19 86 ILE A O 1
ATOM 701 N N . GLU A 1 87 ? 16.942 4.977 -9.962 1.00 88.56 87 GLU A N 1
ATOM 702 C CA . GLU A 1 87 ? 18.139 5.722 -10.372 1.00 88.56 87 GLU A CA 1
ATOM 703 C C . GLU A 1 87 ? 18.952 6.198 -9.162 1.00 88.56 87 GLU A C 1
ATOM 705 O O . GLU A 1 87 ? 20.181 6.098 -9.131 1.00 88.56 87 GLU A O 1
ATOM 710 N N . ARG A 1 88 ? 18.259 6.672 -8.120 1.00 88.50 88 ARG A N 1
ATOM 711 C CA . ARG A 1 88 ? 18.898 7.074 -6.866 1.00 88.50 88 ARG A CA 1
ATOM 712 C C . ARG A 1 88 ? 19.528 5.884 -6.149 1.00 88.50 88 ARG A C 1
ATOM 714 O O . ARG A 1 88 ? 20.687 5.975 -5.757 1.00 88.50 88 ARG A O 1
ATOM 721 N N . LYS A 1 89 ? 18.802 4.772 -6.004 1.00 86.50 89 LYS A N 1
ATOM 722 C CA . LYS A 1 89 ? 19.302 3.568 -5.326 1.00 86.50 89 LYS A CA 1
ATOM 723 C C . LYS A 1 89 ? 20.507 2.976 -6.064 1.00 86.50 89 LYS A C 1
ATOM 725 O O . LYS A 1 89 ? 21.505 2.658 -5.424 1.00 86.50 89 LYS A O 1
ATOM 730 N N . GLU A 1 90 ? 20.469 2.910 -7.395 1.00 84.50 90 GLU A N 1
ATOM 731 C CA . GLU A 1 90 ? 21.604 2.485 -8.224 1.00 84.50 90 GLU A CA 1
ATOM 732 C C . GLU A 1 90 ? 22.831 3.378 -8.012 1.00 84.50 90 GLU A C 1
ATOM 734 O O . GLU A 1 90 ? 23.948 2.880 -7.857 1.00 84.50 90 GLU A O 1
ATOM 739 N N . TYR A 1 91 ? 22.639 4.700 -7.974 1.00 85.88 91 TYR A N 1
ATOM 740 C CA . TYR A 1 91 ? 23.723 5.639 -7.702 1.00 85.88 91 TYR A CA 1
ATOM 741 C C . TYR A 1 91 ? 24.338 5.412 -6.316 1.00 85.88 91 TYR A C 1
ATOM 743 O O . TYR A 1 91 ? 25.560 5.301 -6.204 1.00 85.88 91 TYR A O 1
ATOM 751 N N . GLU A 1 92 ? 23.512 5.288 -5.275 1.00 87.62 92 GLU A N 1
ATOM 752 C CA . GLU A 1 92 ? 23.988 5.067 -3.907 1.00 87.62 92 GLU A CA 1
ATOM 753 C C . GLU A 1 92 ? 24.713 3.718 -3.742 1.00 87.62 92 GLU A C 1
ATOM 755 O O . GLU A 1 92 ? 25.693 3.623 -2.995 1.00 87.62 92 GLU A O 1
ATOM 760 N N . MET A 1 93 ? 24.269 2.683 -4.464 1.00 82.19 93 MET A N 1
ATOM 761 C CA . MET A 1 93 ? 24.940 1.381 -4.519 1.00 82.19 93 MET A CA 1
ATOM 762 C C . MET A 1 93 ? 26.321 1.489 -5.184 1.00 82.19 93 MET A C 1
ATOM 764 O O . MET A 1 93 ? 27.287 0.922 -4.676 1.00 82.19 93 MET A O 1
ATOM 768 N N . ARG A 1 94 ? 26.462 2.265 -6.271 1.00 82.12 94 ARG A N 1
ATOM 769 C CA . ARG A 1 94 ? 27.751 2.463 -6.971 1.00 82.12 94 ARG A CA 1
ATOM 770 C C . ARG A 1 94 ? 28.799 3.178 -6.124 1.00 82.12 94 ARG A C 1
ATOM 772 O O . ARG A 1 94 ? 29.981 2.862 -6.219 1.00 82.12 94 ARG A O 1
ATOM 779 N N . ILE A 1 95 ? 28.380 4.142 -5.310 1.00 87.06 95 ILE A N 1
ATOM 780 C CA . ILE A 1 95 ? 29.279 4.888 -4.415 1.00 87.06 95 ILE A CA 1
ATOM 781 C C . ILE A 1 95 ? 29.508 4.178 -3.069 1.00 87.06 95 ILE A C 1
ATOM 783 O O . ILE A 1 95 ? 30.212 4.713 -2.214 1.00 87.06 95 ILE A O 1
ATOM 787 N N . GLY A 1 96 ? 28.917 2.993 -2.867 1.00 78.56 96 GLY A N 1
ATOM 788 C CA . GLY A 1 96 ? 29.060 2.193 -1.648 1.00 78.56 96 GLY A CA 1
ATOM 789 C C . GLY A 1 96 ? 28.393 2.797 -0.407 1.00 78.56 96 GLY A C 1
ATOM 790 O O . GLY A 1 96 ? 28.785 2.466 0.708 1.00 78.56 96 GLY A O 1
ATOM 791 N N . GLN A 1 97 ? 27.422 3.701 -0.580 1.00 74.12 97 GLN A N 1
ATOM 792 C CA . GLN A 1 97 ? 26.732 4.388 0.523 1.00 74.12 97 GLN A CA 1
ATOM 793 C C . GLN A 1 97 ? 25.412 3.728 0.936 1.00 74.12 97 GLN A C 1
ATOM 795 O O . GLN A 1 97 ? 24.871 4.071 1.984 1.00 74.12 97 GLN A O 1
ATOM 800 N N . SER A 1 98 ? 24.891 2.793 0.140 1.00 74.00 98 SER A N 1
ATOM 801 C CA . SER A 1 98 ? 23.610 2.130 0.400 1.00 74.00 98 SER A CA 1
ATOM 802 C C . SER A 1 98 ? 23.799 0.627 0.484 1.00 74.00 98 SER A C 1
ATOM 804 O O . SER A 1 98 ? 24.467 0.020 -0.355 1.00 74.00 98 SER A O 1
ATOM 806 N N . ASN A 1 99 ? 23.237 0.041 1.537 1.00 67.50 99 ASN A N 1
ATOM 807 C CA . ASN A 1 99 ? 23.301 -1.388 1.785 1.00 67.50 99 ASN A CA 1
ATOM 808 C C . ASN A 1 99 ? 22.269 -2.116 0.905 1.00 67.50 99 ASN A C 1
ATOM 810 O O . ASN A 1 99 ? 21.226 -1.558 0.546 1.00 67.50 99 ASN A O 1
ATOM 814 N N . VAL A 1 100 ? 22.570 -3.364 0.542 1.00 74.31 100 VAL A N 1
ATOM 815 C CA . VAL A 1 100 ? 21.682 -4.218 -0.266 1.00 74.31 100 VAL A CA 1
ATOM 816 C C . VAL A 1 100 ? 20.782 -5.051 0.651 1.00 74.31 100 VAL A C 1
ATOM 818 O O . VAL A 1 100 ? 20.804 -6.277 0.638 1.00 74.31 100 VAL A O 1
ATOM 821 N N . ASP A 1 101 ? 20.050 -4.380 1.534 1.00 79.25 101 ASP A N 1
ATOM 822 C CA . ASP A 1 101 ? 19.172 -5.002 2.533 1.00 79.25 101 ASP A CA 1
ATOM 823 C C . ASP A 1 101 ? 17.678 -4.846 2.216 1.00 79.25 101 ASP A C 1
ATOM 825 O O . ASP A 1 101 ? 16.854 -5.596 2.742 1.00 79.25 101 ASP A O 1
ATOM 829 N N . ASP A 1 102 ? 17.318 -3.922 1.324 1.00 84.25 102 ASP A N 1
ATOM 830 C CA . ASP A 1 102 ? 15.949 -3.753 0.844 1.00 84.25 102 ASP A CA 1
ATOM 831 C C . ASP A 1 102 ? 15.658 -4.526 -0.457 1.00 84.25 102 ASP A C 1
ATOM 833 O O . ASP A 1 102 ? 16.548 -4.919 -1.217 1.00 84.25 102 ASP A O 1
ATOM 837 N N . LEU A 1 103 ? 14.364 -4.766 -0.706 1.00 82.19 103 LEU A N 1
ATOM 838 C CA . LEU A 1 103 ? 13.877 -5.513 -1.872 1.00 82.19 103 LEU A CA 1
ATOM 839 C C . LEU A 1 103 ? 14.393 -4.929 -3.193 1.00 82.19 103 LEU A C 1
ATOM 841 O O . LEU A 1 103 ? 14.728 -5.682 -4.103 1.00 82.19 103 LEU A O 1
ATOM 845 N N . LEU A 1 104 ? 14.479 -3.600 -3.287 1.00 84.50 104 LEU A N 1
ATOM 846 C CA . LEU A 1 104 ? 14.930 -2.918 -4.494 1.00 84.50 104 LEU A CA 1
ATOM 847 C C . LEU A 1 104 ? 16.414 -3.180 -4.754 1.00 84.50 104 LEU A C 1
ATOM 849 O O . LEU A 1 104 ? 16.784 -3.554 -5.862 1.00 84.50 104 LEU A O 1
ATOM 853 N N . GLY A 1 105 ? 17.252 -3.051 -3.727 1.00 83.56 105 GLY A N 1
ATOM 854 C CA . GLY A 1 105 ? 18.671 -3.367 -3.805 1.00 83.56 105 GLY A CA 1
ATOM 855 C C . GLY A 1 105 ? 18.909 -4.825 -4.192 1.00 83.56 105 GLY A C 1
ATOM 856 O O . GLY A 1 105 ? 19.755 -5.091 -5.044 1.00 83.56 105 GLY A O 1
ATOM 857 N N . MET A 1 106 ? 18.146 -5.764 -3.618 1.00 82.88 106 MET A N 1
ATOM 858 C CA . MET A 1 106 ? 18.256 -7.188 -3.959 1.00 82.88 106 MET A CA 1
ATOM 859 C C . MET A 1 106 ? 17.894 -7.460 -5.427 1.00 82.88 106 MET A C 1
ATOM 861 O O . MET A 1 106 ? 18.613 -8.193 -6.108 1.00 82.88 106 MET A O 1
ATOM 865 N N . LEU A 1 107 ? 16.813 -6.850 -5.933 1.00 79.81 107 LEU A N 1
ATOM 866 C CA . LEU A 1 107 ? 16.402 -6.973 -7.338 1.00 79.81 107 LEU A CA 1
ATOM 867 C C . LEU A 1 107 ? 17.458 -6.386 -8.289 1.00 79.81 107 LEU A C 1
ATOM 869 O O . LEU A 1 107 ? 17.828 -7.033 -9.268 1.00 79.81 107 LEU A O 1
ATOM 873 N N . LEU A 1 108 ? 17.995 -5.204 -7.971 1.00 80.81 108 LEU A N 1
ATOM 874 C CA . LEU A 1 108 ? 19.033 -4.545 -8.771 1.00 80.81 108 LEU A CA 1
ATOM 875 C C . LEU A 1 108 ? 20.351 -5.336 -8.774 1.00 80.81 108 LEU A C 1
ATOM 877 O O . LEU A 1 108 ? 20.941 -5.549 -9.831 1.00 80.81 108 LEU A O 1
ATOM 881 N N . GLN A 1 109 ? 20.788 -5.845 -7.618 1.00 79.06 109 GLN A N 1
ATOM 882 C CA . GLN A 1 109 ? 21.995 -6.670 -7.515 1.00 79.06 109 GLN A CA 1
ATOM 883 C C . GLN A 1 109 ? 21.861 -7.987 -8.291 1.00 79.06 109 GLN A C 1
ATOM 885 O O . GLN A 1 109 ? 22.801 -8.405 -8.970 1.00 79.06 109 GLN A O 1
ATOM 890 N N . SER A 1 110 ? 20.694 -8.635 -8.212 1.00 73.88 110 SER A N 1
ATOM 891 C CA . SER A 1 110 ? 20.425 -9.862 -8.966 1.00 73.88 110 SER A CA 1
ATOM 892 C C . SER A 1 110 ? 20.496 -9.629 -10.477 1.00 73.88 110 SER A C 1
ATOM 894 O O . SER A 1 110 ? 20.931 -10.517 -11.208 1.00 73.88 110 SER A O 1
ATOM 896 N N . ASN A 1 111 ? 20.090 -8.450 -10.948 1.00 68.75 111 ASN A N 1
ATOM 897 C CA . ASN A 1 111 ? 20.186 -8.072 -12.354 1.00 68.75 111 ASN A CA 1
ATOM 898 C C . ASN A 1 111 ? 21.625 -7.827 -12.812 1.00 68.75 111 ASN A C 1
ATOM 900 O O . ASN A 1 111 ? 22.026 -8.322 -13.864 1.00 68.75 111 ASN A O 1
ATOM 904 N N . GLU A 1 112 ? 22.422 -7.120 -12.010 1.00 66.00 112 GLU A N 1
ATOM 905 C CA . GLU A 1 112 ? 23.825 -6.826 -12.328 1.00 66.00 112 GLU A CA 1
ATOM 906 C C . GLU A 1 112 ? 24.668 -8.116 -12.437 1.00 66.00 112 GLU A C 1
ATOM 908 O O . GLU A 1 112 ? 25.508 -8.261 -13.327 1.00 66.00 112 GLU A O 1
ATOM 913 N N . GLN A 1 113 ? 24.396 -9.110 -11.581 1.00 58.38 113 GLN A N 1
ATOM 914 C CA . GLN A 1 113 ? 25.107 -10.395 -11.561 1.00 58.38 113 GLN A CA 1
ATOM 915 C C . GLN A 1 113 ? 24.832 -11.271 -12.804 1.00 58.38 113 GLN A C 1
ATOM 917 O O . GLN A 1 113 ? 25.687 -12.074 -13.205 1.00 58.38 113 GLN A O 1
ATOM 922 N N . ASN A 1 114 ? 23.667 -11.107 -13.438 1.00 55.62 114 ASN A N 1
ATOM 923 C CA . ASN A 1 114 ? 23.301 -11.819 -14.666 1.00 55.62 114 ASN A CA 1
ATOM 924 C C . ASN A 1 114 ? 24.072 -11.288 -15.888 1.00 55.62 114 ASN A C 1
ATOM 926 O O . ASN A 1 114 ? 24.530 -12.087 -16.701 1.00 55.62 114 ASN A O 1
ATOM 930 N N . ASN A 1 115 ? 24.341 -9.978 -15.958 1.00 50.94 115 ASN A N 1
ATOM 931 C CA . ASN A 1 115 ? 25.150 -9.375 -17.031 1.00 50.94 115 ASN A CA 1
ATOM 932 C C . ASN A 1 115 ? 26.623 -9.844 -17.008 1.00 50.94 115 ASN A C 1
ATOM 934 O O . ASN A 1 115 ? 27.285 -9.908 -18.041 1.00 50.94 115 ASN A O 1
ATOM 938 N N . ILE A 1 116 ? 27.156 -10.217 -15.837 1.00 52.62 116 ILE A N 1
ATOM 939 C CA . ILE A 1 116 ? 28.542 -10.707 -15.692 1.00 52.62 116 ILE A CA 1
ATOM 940 C C . ILE A 1 116 ? 28.681 -12.171 -16.155 1.00 52.62 116 ILE A C 1
ATOM 942 O O . ILE A 1 116 ? 29.731 -12.568 -16.666 1.00 52.62 116 ILE A O 1
ATOM 946 N N . THR A 1 117 ? 27.631 -12.986 -16.005 1.00 48.41 117 THR A N 1
ATOM 947 C CA . THR A 1 117 ? 27.650 -14.422 -16.354 1.00 48.41 117 THR A CA 1
ATOM 948 C C . THR A 1 117 ? 27.381 -14.712 -17.836 1.00 48.41 117 THR A C 1
ATOM 950 O O . THR A 1 117 ? 27.692 -15.815 -18.296 1.00 48.41 117 THR A O 1
ATOM 953 N N . GLU A 1 118 ? 26.932 -13.719 -18.614 1.00 52.03 118 GLU A N 1
ATOM 954 C CA . GLU A 1 118 ? 26.831 -13.805 -20.083 1.00 52.03 118 GLU A CA 1
ATOM 955 C C . GLU A 1 118 ? 28.181 -14.098 -20.759 1.00 52.03 118 GLU A C 1
ATOM 957 O O . GLU A 1 118 ? 28.231 -14.751 -21.801 1.00 52.03 118 GLU A O 1
ATOM 962 N N . ASN A 1 119 ? 29.294 -13.700 -20.134 1.00 48.59 119 ASN A N 1
ATOM 963 C CA . ASN A 1 119 ? 30.634 -13.869 -20.699 1.00 48.59 119 ASN A CA 1
ATOM 964 C C . ASN A 1 119 ? 31.221 -15.287 -20.532 1.00 48.59 119 ASN A C 1
ATOM 966 O O . ASN A 1 119 ? 32.285 -15.561 -21.086 1.00 48.59 119 ASN A O 1
ATOM 970 N N . ALA A 1 120 ? 30.574 -16.190 -19.779 1.00 55.97 120 ALA A N 1
ATOM 971 C CA . ALA A 1 120 ? 31.141 -17.505 -19.437 1.00 55.97 120 ALA A CA 1
ATOM 972 C C . ALA A 1 120 ? 30.298 -18.716 -19.877 1.00 55.97 120 ALA A C 1
ATOM 974 O O . ALA A 1 120 ? 30.836 -19.809 -20.050 1.00 55.97 120 ALA A O 1
ATOM 975 N N . SER A 1 121 ? 28.991 -18.558 -20.086 1.00 54.88 121 SER A N 1
ATOM 976 C CA . SER A 1 121 ? 28.112 -19.661 -20.489 1.00 54.88 121 SER A CA 1
ATOM 977 C C . SER A 1 121 ? 27.007 -19.121 -21.384 1.00 54.88 121 SER A C 1
ATOM 979 O O . SER A 1 121 ? 26.132 -18.421 -20.892 1.00 54.88 121 SER A O 1
ATOM 981 N N . GLY A 1 122 ? 27.045 -19.437 -22.683 1.00 51.12 122 GLY A N 1
ATOM 982 C CA . GLY A 1 122 ? 26.156 -18.910 -23.734 1.00 51.12 122 GLY A CA 1
ATOM 983 C C . GLY A 1 122 ? 24.664 -19.275 -23.633 1.00 51.12 122 GLY A C 1
ATOM 984 O O . GLY A 1 122 ? 24.016 -19.481 -24.655 1.00 51.12 122 GLY A O 1
ATOM 985 N N . ALA A 1 123 ? 24.111 -19.378 -22.426 1.00 51.81 123 ALA A N 1
ATOM 986 C CA . ALA A 1 123 ? 22.684 -19.456 -22.160 1.00 51.81 123 ALA A CA 1
ATOM 987 C C . ALA A 1 123 ? 22.202 -18.081 -21.674 1.00 51.81 123 ALA A C 1
ATOM 989 O O . ALA A 1 123 ? 22.482 -17.684 -20.545 1.00 51.81 123 ALA A O 1
ATOM 990 N N . LYS A 1 124 ? 21.472 -17.368 -22.538 1.00 50.50 124 LYS A N 1
ATOM 991 C CA . LYS A 1 124 ? 20.846 -16.078 -22.234 1.00 50.50 124 LYS A CA 1
ATOM 992 C C . LYS A 1 124 ? 19.827 -16.269 -21.104 1.00 50.50 124 LYS A C 1
ATOM 994 O O . LYS A 1 124 ? 18.750 -16.819 -21.330 1.00 50.50 124 LYS A O 1
ATOM 999 N N . ARG A 1 125 ? 20.174 -15.873 -19.880 1.00 53.50 125 ARG A N 1
ATOM 1000 C CA . ARG A 1 125 ? 19.186 -15.632 -18.825 1.00 53.50 125 ARG A CA 1
ATOM 1001 C C . ARG A 1 125 ? 18.895 -14.142 -18.880 1.00 53.50 125 ARG A C 1
ATOM 1003 O O . ARG A 1 125 ? 19.689 -13.368 -18.364 1.00 53.50 125 ARG A O 1
ATOM 1010 N N . ASP A 1 126 ? 17.825 -13.759 -19.578 1.00 59.41 126 ASP A N 1
ATOM 1011 C CA . ASP A 1 126 ? 17.373 -12.363 -19.583 1.00 59.41 126 ASP A CA 1
ATOM 1012 C C . ASP A 1 126 ? 17.118 -11.954 -18.125 1.00 59.41 126 ASP A C 1
ATOM 1014 O O . ASP A 1 126 ? 16.275 -12.543 -17.445 1.00 59.41 126 ASP A O 1
ATOM 1018 N N . GLY A 1 127 ? 17.912 -11.005 -17.627 1.00 61.00 127 GLY A N 1
ATOM 1019 C CA . GLY A 1 127 ? 17.602 -10.297 -16.390 1.00 61.00 127 GLY A CA 1
ATOM 1020 C C . GLY A 1 127 ? 16.307 -9.499 -16.551 1.00 61.00 127 GLY A C 1
ATOM 1021 O O . GLY A 1 127 ? 15.856 -9.255 -17.670 1.00 61.00 127 GLY A O 1
ATOM 1022 N N . LEU A 1 128 ? 15.707 -9.086 -15.437 1.00 68.00 128 LEU A N 1
ATOM 1023 C CA . LEU A 1 128 ? 14.512 -8.245 -15.469 1.00 68.00 128 LEU A CA 1
ATOM 1024 C C . LEU A 1 128 ? 14.866 -6.883 -16.080 1.00 68.00 128 LEU A C 1
ATOM 1026 O O . LEU A 1 128 ? 15.865 -6.267 -15.721 1.00 68.00 128 LEU A O 1
ATOM 1030 N N . SER A 1 129 ? 14.050 -6.358 -16.979 1.00 75.81 129 SER A N 1
ATOM 1031 C CA . SER A 1 129 ? 14.150 -4.958 -17.392 1.00 75.81 129 SER A CA 1
ATOM 1032 C C . SER A 1 129 ? 13.827 -4.019 -16.222 1.00 75.81 129 SER A C 1
ATOM 1034 O O . SER A 1 129 ? 13.140 -4.389 -15.267 1.00 75.81 129 SER A O 1
ATOM 1036 N N . THR A 1 130 ? 14.288 -2.768 -16.288 1.00 73.88 130 THR A N 1
ATOM 1037 C CA . THR A 1 130 ? 13.920 -1.736 -15.304 1.00 73.88 130 THR A CA 1
ATOM 1038 C C . THR A 1 130 ? 12.400 -1.581 -15.207 1.00 73.88 130 THR A C 1
ATOM 1040 O O . THR A 1 130 ? 11.858 -1.388 -14.123 1.00 73.88 130 THR A O 1
ATOM 1043 N N . GLU A 1 131 ? 11.699 -1.698 -16.334 1.00 74.88 131 GLU A N 1
ATOM 1044 C CA . GLU A 1 131 ? 10.241 -1.706 -16.405 1.00 74.88 131 GLU A CA 1
ATOM 1045 C C . GLU A 1 131 ? 9.630 -2.850 -15.592 1.00 74.88 131 GLU A C 1
ATOM 1047 O O . GLU A 1 131 ? 8.712 -2.606 -14.812 1.00 74.88 131 GLU A O 1
ATOM 1052 N N . GLU A 1 132 ? 10.152 -4.070 -15.719 1.00 75.88 132 GLU A N 1
ATOM 1053 C CA . GLU A 1 132 ? 9.668 -5.221 -14.951 1.00 75.88 132 GLU A CA 1
ATOM 1054 C C . GLU A 1 132 ? 9.953 -5.066 -13.454 1.00 75.88 132 GLU A C 1
ATOM 1056 O O . GLU A 1 132 ? 9.064 -5.310 -12.644 1.00 75.88 132 GLU A O 1
ATOM 1061 N N . VAL A 1 133 ? 11.132 -4.561 -13.068 1.00 79.00 133 VAL A N 1
ATOM 1062 C CA . VAL A 1 133 ? 11.441 -4.250 -11.658 1.00 79.00 133 VAL A CA 1
ATOM 1063 C C . VAL A 1 133 ? 10.439 -3.243 -11.083 1.00 79.00 133 VAL A C 1
ATOM 1065 O O . VAL A 1 133 ? 9.957 -3.412 -9.962 1.00 79.00 133 VAL A O 1
ATOM 1068 N N . ILE A 1 134 ? 10.076 -2.210 -11.851 1.00 78.25 134 ILE A N 1
ATOM 1069 C CA . ILE A 1 134 ? 9.069 -1.226 -11.437 1.00 78.25 134 ILE A CA 1
ATOM 1070 C C . ILE A 1 134 ? 7.704 -1.886 -11.230 1.00 78.25 134 ILE A C 1
ATOM 1072 O O . ILE A 1 134 ? 7.033 -1.582 -10.240 1.00 78.25 134 ILE A O 1
ATOM 1076 N N . GLU A 1 135 ? 7.274 -2.752 -12.147 1.00 77.94 135 GLU A N 1
ATOM 1077 C CA . GLU A 1 135 ? 5.984 -3.436 -12.032 1.00 77.94 135 GLU A CA 1
ATOM 1078 C C . GLU A 1 135 ? 5.946 -4.397 -10.835 1.00 77.94 135 GLU A C 1
ATOM 1080 O O . GLU A 1 135 ? 4.980 -4.369 -10.068 1.00 77.94 135 GLU A O 1
ATOM 1085 N N . GLU A 1 136 ? 7.022 -5.145 -10.583 1.00 77.00 136 GLU A N 1
ATOM 1086 C CA . GLU A 1 136 ? 7.142 -5.994 -9.391 1.00 77.00 136 GLU A CA 1
ATOM 1087 C C . GLU A 1 136 ? 7.053 -5.163 -8.102 1.00 77.00 136 GLU A C 1
ATOM 1089 O O . GLU A 1 136 ? 6.242 -5.445 -7.213 1.00 77.00 136 GLU A O 1
ATOM 1094 N N . CYS A 1 137 ? 7.805 -4.061 -8.005 1.00 78.31 137 CYS A N 1
ATOM 1095 C CA . CYS A 1 137 ? 7.755 -3.185 -6.834 1.00 78.31 137 CYS A CA 1
ATOM 1096 C C . CYS A 1 137 ? 6.366 -2.555 -6.616 1.00 78.31 137 CYS A C 1
ATOM 1098 O O . CYS A 1 137 ? 5.916 -2.443 -5.470 1.00 78.31 137 CYS A O 1
ATOM 1100 N N . LYS A 1 138 ? 5.659 -2.162 -7.686 1.00 76.69 138 LYS A N 1
ATOM 1101 C CA . LYS A 1 138 ? 4.275 -1.661 -7.591 1.00 76.69 138 LYS A CA 1
ATOM 1102 C C . LYS A 1 138 ? 3.341 -2.723 -7.025 1.00 76.69 138 LYS A C 1
ATOM 1104 O O . LYS A 1 138 ? 2.517 -2.407 -6.165 1.00 76.69 138 LYS A O 1
ATOM 1109 N N . GLN A 1 139 ? 3.472 -3.962 -7.490 1.00 75.12 139 GLN A N 1
ATOM 1110 C CA . GLN A 1 139 ? 2.612 -5.058 -7.068 1.00 75.12 139 GLN A CA 1
ATOM 1111 C C . GLN A 1 139 ? 2.776 -5.356 -5.575 1.00 75.12 139 GLN A C 1
ATOM 1113 O O . GLN A 1 139 ? 1.773 -5.443 -4.864 1.00 75.12 139 GLN A O 1
ATOM 1118 N N . PHE A 1 140 ? 4.013 -5.440 -5.074 1.00 75.88 140 PHE A N 1
ATOM 1119 C CA . PHE A 1 140 ? 4.268 -5.642 -3.643 1.00 75.88 140 PHE A CA 1
ATOM 1120 C C . PHE A 1 140 ? 3.676 -4.522 -2.783 1.00 75.88 140 PHE A C 1
ATOM 1122 O O . PHE A 1 140 ? 3.033 -4.795 -1.765 1.00 75.88 140 PHE A O 1
ATOM 1129 N N . TYR A 1 141 ? 3.848 -3.268 -3.206 1.00 76.12 141 TYR A N 1
ATOM 1130 C CA . TYR A 1 141 ? 3.317 -2.116 -2.481 1.00 76.12 141 TYR A CA 1
ATOM 1131 C C . TYR A 1 141 ? 1.783 -2.130 -2.424 1.00 76.12 141 TYR A C 1
ATOM 1133 O O . TYR A 1 141 ? 1.199 -2.013 -1.345 1.00 76.12 141 TYR A O 1
ATOM 1141 N N . LEU A 1 142 ? 1.124 -2.330 -3.569 1.00 71.94 142 LEU A N 1
ATOM 1142 C CA . LEU A 1 142 ? -0.338 -2.350 -3.655 1.00 71.94 142 LEU A CA 1
ATOM 1143 C C . LEU A 1 142 ? -0.936 -3.534 -2.889 1.00 71.94 142 LEU A C 1
ATOM 1145 O O . LEU A 1 142 ? -1.869 -3.345 -2.107 1.00 71.94 142 LEU A O 1
ATOM 1149 N N . ALA A 1 143 ? -0.363 -4.730 -3.044 1.00 74.12 143 ALA A N 1
ATOM 1150 C CA . ALA A 1 143 ? -0.812 -5.921 -2.330 1.00 74.12 143 ALA A CA 1
ATOM 1151 C C . ALA A 1 143 ? -0.709 -5.746 -0.805 1.00 74.12 143 ALA A C 1
ATOM 1153 O O . ALA A 1 143 ? -1.641 -6.095 -0.072 1.00 74.12 143 ALA A O 1
ATOM 1154 N N . GLY A 1 144 ? 0.391 -5.160 -0.319 1.00 73.12 144 GLY A N 1
ATOM 1155 C CA . GLY A 1 144 ? 0.575 -4.870 1.103 1.00 73.12 144 GLY A CA 1
ATOM 1156 C C . GLY A 1 144 ? -0.389 -3.801 1.621 1.00 73.12 144 GLY A C 1
ATOM 1157 O O . GLY A 1 144 ? -0.954 -3.941 2.709 1.00 73.12 144 GLY A O 1
ATOM 1158 N N . GLN A 1 145 ? -0.620 -2.746 0.840 1.00 77.69 145 GLN A N 1
ATOM 1159 C CA . GLN A 1 145 ? -1.450 -1.625 1.263 1.00 77.69 145 GLN A CA 1
ATOM 1160 C C . GLN A 1 145 ? -2.943 -1.966 1.291 1.00 77.69 145 GLN A C 1
ATOM 1162 O O . GLN A 1 145 ? -3.608 -1.671 2.287 1.00 77.69 145 GLN A O 1
ATOM 1167 N N . GLU A 1 146 ? -3.486 -2.574 0.232 1.00 72.31 146 GLU A N 1
ATOM 1168 C CA . GLU A 1 146 ? -4.928 -2.838 0.128 1.00 72.31 146 GLU A CA 1
ATOM 1169 C C . GLU A 1 146 ? -5.406 -3.813 1.210 1.00 72.31 146 GLU A C 1
ATOM 1171 O O . GLU A 1 146 ? -6.432 -3.580 1.862 1.00 72.31 146 GLU A O 1
ATOM 1176 N N . THR A 1 147 ? -4.628 -4.868 1.460 1.00 78.81 147 THR A N 1
ATOM 1177 C CA . THR A 1 147 ? -4.946 -5.881 2.472 1.00 78.81 147 THR A CA 1
ATOM 1178 C C . THR A 1 147 ? -4.834 -5.315 3.889 1.00 78.81 147 THR A C 1
ATOM 1180 O O . THR A 1 147 ? -5.778 -5.435 4.674 1.00 78.81 147 THR A O 1
ATOM 1183 N N . THR A 1 148 ? -3.733 -4.624 4.205 1.00 80.88 148 THR A N 1
ATOM 1184 C CA . THR A 1 148 ? -3.490 -4.065 5.545 1.00 80.88 148 THR A CA 1
ATOM 1185 C C . THR A 1 148 ? -4.453 -2.926 5.868 1.00 80.88 148 THR A C 1
ATOM 1187 O O . THR A 1 148 ? -5.010 -2.883 6.964 1.00 80.88 148 THR A O 1
ATOM 1190 N N . SER A 1 149 ? -4.712 -2.021 4.918 1.00 78.81 149 SER A N 1
ATOM 1191 C CA . SER A 1 149 ? -5.648 -0.908 5.121 1.00 78.81 149 SER A CA 1
ATOM 1192 C C . SER A 1 149 ? -7.074 -1.408 5.347 1.00 78.81 149 SER A C 1
ATOM 1194 O O . SER A 1 149 ? -7.759 -0.937 6.262 1.00 78.81 149 SER A O 1
ATOM 1196 N N . SER A 1 150 ? -7.503 -2.409 4.573 1.00 73.88 150 SER A N 1
ATOM 1197 C CA . SER A 1 150 ? -8.808 -3.043 4.760 1.00 73.88 150 SER A CA 1
ATOM 1198 C C . SER A 1 150 ? -8.895 -3.713 6.128 1.00 73.88 150 SER A C 1
ATOM 1200 O O . SER A 1 150 ? -9.836 -3.448 6.876 1.00 73.88 150 SER A O 1
ATOM 1202 N N . LEU A 1 151 ? -7.894 -4.520 6.495 1.00 75.75 151 LEU A N 1
ATOM 1203 C CA . LEU A 1 151 ? -7.828 -5.176 7.800 1.00 75.75 151 LEU A CA 1
ATOM 1204 C C . LEU A 1 151 ? -7.914 -4.163 8.950 1.00 75.75 151 LEU A C 1
ATOM 1206 O O . LEU A 1 151 ? -8.745 -4.334 9.838 1.00 75.75 151 LEU A O 1
ATOM 1210 N N . LEU A 1 152 ? -7.117 -3.091 8.917 1.00 81.31 152 LEU A N 1
ATOM 1211 C CA . LEU A 1 152 ? -7.121 -2.048 9.947 1.00 81.31 152 LEU A CA 1
ATOM 1212 C C . LEU A 1 152 ? -8.461 -1.314 10.021 1.00 81.31 152 LEU A C 1
ATOM 1214 O O . LEU A 1 152 ? -8.979 -1.093 11.113 1.00 81.31 152 LEU A O 1
ATOM 1218 N N . THR A 1 153 ? -9.053 -0.971 8.876 1.00 81.50 153 THR A N 1
ATOM 1219 C CA . THR A 1 153 ? -10.365 -0.308 8.825 1.00 81.50 153 THR A CA 1
ATOM 1220 C C . THR A 1 153 ? -11.433 -1.164 9.503 1.00 81.50 153 THR A C 1
ATOM 1222 O O . THR A 1 153 ? -12.221 -0.669 10.313 1.00 81.50 153 THR A O 1
ATOM 1225 N N . TRP A 1 154 ? -11.449 -2.464 9.211 1.00 80.00 154 TRP A N 1
ATOM 1226 C CA . TRP A 1 154 ? -12.386 -3.394 9.832 1.00 80.00 154 TRP A CA 1
ATOM 1227 C C . TRP A 1 154 ? -12.077 -3.642 11.303 1.00 80.00 154 TRP A C 1
ATOM 1229 O O . TRP A 1 154 ? -13.004 -3.623 12.109 1.00 80.00 154 TRP A O 1
ATOM 1239 N N . ALA A 1 155 ? -10.806 -3.796 11.674 1.00 81.25 155 ALA A N 1
ATOM 1240 C CA . ALA A 1 155 ? -10.392 -3.932 13.066 1.00 81.25 155 ALA A CA 1
ATOM 1241 C C . ALA A 1 155 ? -10.869 -2.732 13.897 1.00 81.25 155 ALA A C 1
ATOM 1243 O O . ALA A 1 155 ? -11.523 -2.910 14.924 1.00 81.25 155 ALA A O 1
ATOM 1244 N N . MET A 1 156 ? -10.649 -1.511 13.404 1.00 83.19 156 MET A N 1
ATOM 1245 C CA . MET A 1 156 ? -11.134 -0.289 14.045 1.00 83.19 156 MET A CA 1
ATOM 1246 C C . MET A 1 156 ? -12.658 -0.259 14.153 1.00 83.19 156 MET A C 1
ATOM 1248 O O . MET A 1 156 ? -13.190 0.100 15.201 1.00 83.19 156 MET A O 1
ATOM 1252 N N . LYS A 1 157 ? -13.374 -0.675 13.102 1.00 82.56 157 LYS A N 1
ATOM 1253 C CA . LYS A 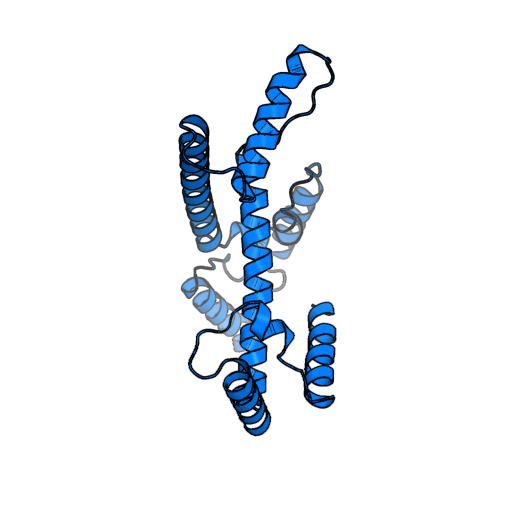1 157 ? -14.839 -0.759 13.122 1.00 82.56 157 LYS A CA 1
ATOM 1254 C C . LYS A 1 157 ? -15.343 -1.751 14.174 1.00 82.56 157 LYS A C 1
ATOM 1256 O O . LYS A 1 157 ? -16.258 -1.418 14.919 1.00 82.56 157 LYS A O 1
ATOM 1261 N N . VAL A 1 158 ? -14.756 -2.945 14.244 1.00 80.38 158 VAL A N 1
ATOM 1262 C CA . VAL A 1 158 ? -15.128 -3.982 15.220 1.00 80.38 158 VAL A CA 1
ATOM 1263 C C . VAL A 1 158 ? -14.854 -3.492 16.641 1.00 80.38 158 VAL A C 1
ATOM 1265 O O . VAL A 1 158 ? -15.739 -3.564 17.487 1.00 80.38 158 VAL A O 1
ATOM 1268 N N . LEU A 1 159 ? -13.679 -2.911 16.898 1.00 81.88 159 LEU A N 1
ATOM 1269 C CA . LEU A 1 159 ? -13.352 -2.346 18.210 1.00 81.88 159 LEU A CA 1
ATOM 1270 C C . LEU A 1 159 ? -14.311 -1.216 18.609 1.00 81.88 159 LEU A C 1
ATOM 1272 O O . LEU A 1 159 ? -14.746 -1.167 19.754 1.00 81.88 159 LEU A O 1
ATOM 1276 N N . ALA A 1 160 ? -14.699 -0.349 17.670 1.00 84.88 160 ALA A N 1
ATOM 1277 C CA . ALA A 1 160 ? -15.655 0.726 17.935 1.00 84.88 160 ALA A CA 1
ATOM 1278 C C . ALA A 1 160 ? -17.077 0.216 18.236 1.00 84.88 160 ALA A C 1
ATOM 1280 O O . ALA A 1 160 ? -17.807 0.846 18.998 1.00 84.88 160 ALA A O 1
ATOM 1281 N N . MET A 1 161 ? -17.481 -0.916 17.651 1.00 82.44 161 MET A N 1
ATOM 1282 C CA . MET A 1 161 ? -18.777 -1.552 17.927 1.00 82.44 161 MET A CA 1
ATOM 1283 C C . MET A 1 161 ? -18.794 -2.320 19.257 1.00 82.44 161 MET A C 1
ATOM 1285 O O . MET A 1 161 ? -19.866 -2.533 19.820 1.00 82.44 161 MET A O 1
ATOM 1289 N N . HIS A 1 162 ? -17.624 -2.710 19.769 1.00 83.81 162 HIS A N 1
ATOM 1290 C CA . HIS A 1 162 ? -17.461 -3.480 21.000 1.00 83.81 162 HIS A CA 1
ATOM 1291 C C . HIS A 1 162 ? -16.525 -2.747 21.971 1.00 83.81 162 HIS A C 1
ATOM 1293 O O . HIS A 1 162 ? -15.366 -3.123 22.149 1.00 83.81 162 HIS A O 1
ATOM 1299 N N . SER A 1 163 ? -17.035 -1.706 22.633 1.00 87.81 163 SER A N 1
ATOM 1300 C CA . SER A 1 163 ? -16.260 -0.859 23.556 1.00 87.81 163 SER A CA 1
ATOM 1301 C C . SER A 1 163 ? -15.554 -1.646 24.669 1.00 87.81 163 SER A C 1
ATOM 1303 O O . SER A 1 163 ? -14.414 -1.335 25.005 1.00 87.81 163 SER A O 1
ATOM 1305 N N . GLU A 1 164 ? -16.168 -2.714 25.185 1.00 87.12 164 GLU A N 1
ATOM 1306 C CA . GLU A 1 164 ? -15.540 -3.608 26.169 1.00 87.12 164 GLU A CA 1
ATOM 1307 C C . GLU A 1 164 ? -14.285 -4.309 25.630 1.00 87.12 164 GLU A C 1
ATOM 1309 O O . GLU A 1 164 ? -13.331 -4.550 26.369 1.00 87.12 164 GLU A O 1
ATOM 1314 N N . TRP A 1 165 ? -14.273 -4.664 24.342 1.00 85.25 165 TRP A N 1
ATOM 1315 C CA . TRP A 1 165 ? -13.120 -5.299 23.700 1.00 85.25 165 TRP A CA 1
ATOM 1316 C C . TRP A 1 165 ? -11.996 -4.295 23.497 1.00 85.25 165 TRP A C 1
ATOM 1318 O O . TRP A 1 165 ? -10.833 -4.624 23.714 1.00 85.25 165 TRP A O 1
ATOM 1328 N N . GLN A 1 166 ? -12.358 -3.074 23.110 1.00 86.81 166 GLN A N 1
ATOM 1329 C CA . GLN A 1 166 ? -11.419 -1.975 22.965 1.00 86.81 166 GLN A CA 1
ATOM 1330 C C . GLN A 1 166 ? -10.754 -1.616 24.299 1.00 86.81 166 GLN A C 1
ATOM 1332 O O . GLN A 1 166 ? -9.551 -1.362 24.321 1.00 86.81 166 GLN A O 1
ATOM 1337 N N . GLU A 1 167 ? -11.507 -1.631 25.402 1.00 87.31 167 GLU A N 1
ATOM 1338 C CA . GLU A 1 167 ? -10.962 -1.340 26.730 1.00 87.31 167 GLU A CA 1
ATOM 1339 C C . GLU A 1 167 ? -10.019 -2.441 27.214 1.00 87.31 167 GLU A C 1
ATOM 1341 O O . GLU A 1 167 ? -8.878 -2.153 27.558 1.00 87.31 167 GLU A O 1
ATOM 1346 N N . LYS A 1 168 ? -10.423 -3.712 27.104 1.00 85.38 168 LYS A N 1
ATOM 1347 C CA . LYS A 1 168 ? -9.551 -4.850 27.442 1.00 85.38 168 LYS A CA 1
ATOM 1348 C C . LYS A 1 168 ? -8.257 -4.857 26.623 1.00 85.38 168 LYS A C 1
ATOM 1350 O O . LYS A 1 168 ? -7.191 -5.137 27.164 1.00 85.38 168 LYS A O 1
ATOM 1355 N N . ALA A 1 169 ? -8.338 -4.532 25.330 1.00 84.19 169 ALA A N 1
ATOM 1356 C CA . ALA A 1 169 ? -7.160 -4.424 24.471 1.00 84.19 169 ALA A CA 1
ATOM 1357 C C . ALA A 1 169 ? -6.237 -3.272 24.907 1.00 84.19 169 ALA A C 1
ATOM 1359 O O . ALA A 1 169 ? -5.019 -3.440 24.931 1.00 84.19 169 ALA A O 1
ATOM 1360 N N . ARG A 1 170 ? -6.795 -2.115 25.293 1.00 86.88 170 ARG A N 1
ATOM 1361 C CA . ARG A 1 170 ? -6.013 -0.999 25.853 1.00 86.88 170 ARG A CA 1
ATOM 1362 C C . ARG A 1 170 ? -5.335 -1.370 27.165 1.00 86.88 170 ARG A C 1
ATOM 1364 O O . ARG A 1 170 ? -4.151 -1.089 27.319 1.00 86.88 170 ARG A O 1
ATOM 1371 N N . GLU A 1 171 ? -6.063 -1.990 28.088 1.00 87.94 171 GLU A N 1
ATOM 1372 C CA . GLU A 1 171 ? -5.528 -2.431 29.378 1.00 87.94 171 GLU A CA 1
ATOM 1373 C C . GLU A 1 171 ? -4.368 -3.412 29.196 1.00 87.94 171 GLU A C 1
ATOM 1375 O O . GLU A 1 171 ? -3.338 -3.275 29.851 1.00 87.94 171 GLU A O 1
ATOM 1380 N N . GLU A 1 172 ? -4.492 -4.363 28.268 1.00 84.75 172 GLU A N 1
ATOM 1381 C CA . GLU A 1 172 ? -3.428 -5.321 27.967 1.00 84.75 172 GLU A CA 1
ATOM 1382 C C . GLU A 1 172 ? -2.185 -4.644 27.378 1.00 84.75 172 GLU A C 1
ATOM 1384 O O . GLU A 1 172 ? -1.066 -4.915 27.819 1.00 84.75 172 GLU A O 1
ATOM 1389 N N . VAL A 1 173 ? -2.368 -3.718 26.432 1.00 86.62 173 VAL A N 1
ATOM 1390 C CA . VAL A 1 173 ? -1.254 -2.940 25.873 1.00 86.62 173 VAL A CA 1
ATOM 1391 C C . VAL A 1 173 ? -0.580 -2.103 26.961 1.00 86.62 173 VAL A C 1
ATOM 1393 O O . VAL A 1 173 ? 0.646 -2.100 27.038 1.00 86.62 173 VAL A O 1
ATOM 1396 N N . LEU A 1 174 ? -1.342 -1.453 27.843 1.00 86.81 174 LEU A N 1
ATOM 1397 C CA . LEU A 1 174 ? -0.795 -0.693 28.972 1.00 86.81 174 LEU A CA 1
ATOM 1398 C C . LEU A 1 174 ? -0.076 -1.593 29.984 1.00 86.81 174 LEU A C 1
ATOM 1400 O O . LEU A 1 174 ? 0.952 -1.197 30.525 1.00 86.81 174 LEU A O 1
ATOM 1404 N N . GLN A 1 175 ? -0.573 -2.806 30.228 1.00 85.81 175 GLN A N 1
ATOM 1405 C CA . GLN A 1 175 ? 0.060 -3.759 31.137 1.00 85.81 175 GLN A CA 1
ATOM 1406 C C . GLN A 1 175 ? 1.409 -4.256 30.599 1.00 85.81 175 GLN A C 1
ATOM 1408 O O . GLN A 1 175 ? 2.354 -4.405 31.372 1.00 85.81 175 GLN A O 1
ATOM 1413 N N . VAL A 1 176 ? 1.501 -4.525 29.293 1.00 85.06 176 VAL A N 1
ATOM 1414 C CA . VAL A 1 176 ? 2.708 -5.083 28.660 1.00 85.06 176 VAL A CA 1
ATOM 1415 C C . VAL A 1 176 ? 3.709 -3.990 28.272 1.00 85.06 176 VAL A C 1
ATOM 1417 O O . VAL A 1 176 ? 4.903 -4.133 28.522 1.00 85.06 176 VAL A O 1
ATOM 1420 N N . CYS A 1 177 ? 3.239 -2.893 27.674 1.00 82.94 177 CYS A N 1
ATOM 1421 C CA . CYS A 1 177 ? 4.087 -1.834 27.113 1.00 82.94 177 CYS A CA 1
ATOM 1422 C C . CYS A 1 177 ? 4.238 -0.617 28.047 1.00 82.94 177 CYS A C 1
ATOM 1424 O O . CYS A 1 177 ? 5.171 0.176 27.897 1.00 82.94 177 CYS A O 1
ATOM 1426 N N . GLY A 1 178 ? 3.342 -0.437 29.023 1.00 82.94 178 GLY A N 1
ATOM 1427 C CA . GLY A 1 178 ? 3.297 0.772 29.847 1.00 82.94 178 GLY A CA 1
ATOM 1428 C C . GLY A 1 178 ? 3.001 2.022 29.011 1.00 82.94 178 GLY A C 1
ATOM 1429 O O . GLY A 1 178 ? 2.163 1.999 28.115 1.00 82.94 178 GLY A O 1
ATOM 1430 N N . GLN A 1 179 ? 3.709 3.120 29.297 1.00 79.06 179 GLN A N 1
ATOM 1431 C CA . GLN A 1 179 ? 3.685 4.347 28.480 1.00 79.06 179 GLN A CA 1
ATOM 1432 C C . GLN A 1 179 ? 4.762 4.372 27.380 1.00 79.06 179 GLN A C 1
ATOM 1434 O O . GLN A 1 179 ? 4.971 5.407 26.751 1.00 79.06 179 GLN A O 1
ATOM 1439 N N . LYS A 1 180 ? 5.493 3.272 27.172 1.00 80.75 180 LYS A N 1
ATOM 1440 C CA . LYS A 1 180 ? 6.545 3.207 26.153 1.00 80.75 180 LYS A CA 1
ATOM 1441 C C . LYS A 1 180 ? 5.957 2.772 24.816 1.00 80.75 180 LYS A C 1
ATOM 1443 O O . LYS A 1 180 ? 4.953 2.063 24.774 1.00 80.75 180 LYS A O 1
ATOM 1448 N N . GLU A 1 181 ? 6.607 3.178 23.730 1.00 78.69 181 GLU A N 1
ATOM 1449 C CA . GLU A 1 181 ? 6.252 2.685 22.402 1.00 78.69 181 GLU A CA 1
ATOM 1450 C C . GLU A 1 181 ? 6.404 1.153 22.344 1.00 78.69 181 GLU A C 1
ATOM 1452 O O . GLU A 1 181 ? 7.418 0.623 22.817 1.00 78.69 181 GLU A O 1
ATOM 1457 N N . PRO A 1 182 ? 5.412 0.425 21.796 1.00 80.88 182 PRO A N 1
ATOM 1458 C CA . PRO A 1 182 ? 5.493 -1.023 21.655 1.00 80.88 182 PRO A CA 1
ATOM 1459 C C . PRO A 1 182 ? 6.683 -1.428 20.777 1.00 80.88 182 PRO A C 1
ATOM 1461 O O . PRO A 1 182 ? 6.859 -0.898 19.682 1.00 80.88 182 PRO A O 1
ATOM 1464 N N . ASN A 1 183 ? 7.471 -2.403 21.231 1.00 81.62 183 ASN A N 1
ATOM 1465 C CA . ASN A 1 183 ? 8.547 -3.014 20.448 1.00 81.62 183 ASN A CA 1
ATOM 1466 C C . ASN A 1 183 ? 8.178 -4.454 20.032 1.00 81.62 183 ASN A C 1
ATOM 1468 O O . ASN A 1 183 ? 7.188 -5.017 20.501 1.00 81.62 183 ASN A O 1
ATOM 1472 N N . PHE A 1 184 ? 8.970 -5.065 19.144 1.00 77.31 184 PHE A N 1
ATOM 1473 C CA . PHE A 1 184 ? 8.699 -6.420 18.639 1.00 77.31 184 PHE A CA 1
ATOM 1474 C C . PHE A 1 184 ? 8.594 -7.477 19.746 1.00 77.31 184 PHE A C 1
ATOM 1476 O O . PHE A 1 184 ? 7.768 -8.381 19.652 1.00 77.31 184 PHE A O 1
ATOM 1483 N N . GLU A 1 185 ? 9.388 -7.351 20.808 1.00 77.62 185 GLU A N 1
ATOM 1484 C CA . GLU A 1 185 ? 9.349 -8.259 21.955 1.00 77.62 185 GLU A CA 1
ATOM 1485 C C . GLU A 1 185 ? 8.025 -8.130 22.723 1.00 77.62 185 GLU A C 1
ATOM 1487 O O . GLU A 1 185 ? 7.358 -9.131 22.985 1.00 77.62 185 GLU A O 1
ATOM 1492 N N . ALA A 1 186 ? 7.565 -6.902 22.976 1.00 74.19 186 ALA A N 1
ATOM 1493 C CA . ALA A 1 186 ? 6.287 -6.628 23.625 1.00 74.19 186 ALA A CA 1
ATOM 1494 C C . ALA A 1 186 ? 5.096 -7.210 22.847 1.00 74.19 186 ALA A C 1
ATOM 1496 O O . ALA A 1 186 ? 4.158 -7.723 23.458 1.00 74.19 186 ALA A O 1
ATOM 1497 N N . LEU A 1 187 ? 5.150 -7.215 21.509 1.00 75.12 187 LEU A N 1
ATOM 1498 C CA . LEU A 1 187 ? 4.105 -7.819 20.674 1.00 75.12 187 LEU A CA 1
ATOM 1499 C C . LEU A 1 187 ? 3.954 -9.328 20.910 1.00 75.12 187 LEU A C 1
ATOM 1501 O O . LEU A 1 187 ? 2.837 -9.836 20.847 1.00 75.12 187 LEU A O 1
ATOM 1505 N N . THR A 1 188 ? 5.037 -10.047 21.231 1.00 77.12 188 THR A N 1
ATOM 1506 C CA . THR A 1 188 ? 4.968 -11.493 21.528 1.00 77.12 188 THR A CA 1
ATOM 1507 C C . THR A 1 188 ? 4.256 -11.802 22.847 1.00 77.12 188 THR A C 1
ATOM 1509 O O . THR A 1 188 ? 3.784 -12.921 23.061 1.00 77.12 188 THR A O 1
ATOM 1512 N N . HIS A 1 189 ? 4.151 -10.805 23.727 1.00 75.00 189 HIS A N 1
ATOM 1513 C CA . HIS A 1 189 ? 3.529 -10.924 25.040 1.00 75.00 189 HIS A CA 1
ATOM 1514 C C . HIS A 1 189 ? 2.059 -10.486 25.069 1.00 75.00 189 HIS A C 1
ATOM 1516 O O . HIS A 1 189 ? 1.377 -10.762 26.060 1.00 75.00 189 HIS A O 1
ATOM 1522 N N . LEU A 1 190 ? 1.552 -9.868 23.996 1.00 77.44 190 LEU A N 1
ATOM 1523 C CA . LEU A 1 190 ? 0.127 -9.578 23.832 1.00 77.44 190 LEU A CA 1
ATOM 1524 C C . LEU A 1 190 ? -0.631 -10.884 23.561 1.00 77.44 190 LEU A C 1
ATOM 1526 O O . LEU A 1 190 ? -0.363 -11.593 22.589 1.00 77.44 190 LEU A O 1
ATOM 1530 N N . LYS A 1 191 ? -1.588 -11.230 24.424 1.00 68.50 191 LYS A N 1
ATOM 1531 C CA . LYS A 1 191 ? -2.383 -12.453 24.308 1.00 68.50 191 LYS A CA 1
ATOM 1532 C C . LYS A 1 191 ? -3.773 -12.098 23.809 1.00 68.50 191 LYS A C 1
ATOM 1534 O O . LYS A 1 191 ? -4.541 -11.449 24.501 1.00 68.50 191 LYS A O 1
ATOM 1539 N N . ILE A 1 192 ? -4.180 -12.651 22.667 1.00 62.72 192 ILE A N 1
ATOM 1540 C CA . ILE A 1 192 ? -5.593 -12.608 22.258 1.00 62.72 192 ILE A CA 1
ATOM 1541 C C . ILE A 1 192 ? -6.390 -13.478 23.243 1.00 62.72 192 ILE A C 1
ATOM 1543 O O . ILE A 1 192 ? -6.510 -14.689 23.069 1.00 62.72 192 ILE A O 1
ATOM 1547 N N . LYS A 1 193 ? -6.864 -12.872 24.337 1.00 55.22 193 LYS A N 1
ATOM 1548 C CA . LYS A 1 193 ? -7.444 -13.586 25.485 1.00 55.22 193 LYS A CA 1
ATOM 1549 C C . LYS A 1 193 ? -8.863 -14.102 25.248 1.00 55.22 193 LYS A C 1
ATOM 1551 O O . LYS A 1 193 ? -9.293 -14.974 25.994 1.00 55.22 193 LYS A O 1
ATOM 1556 N N . ASN A 1 194 ? -9.588 -13.606 24.244 1.00 57.91 194 ASN A N 1
ATOM 1557 C CA . ASN A 1 194 ? -10.980 -13.994 24.011 1.00 57.91 194 ASN A CA 1
ATOM 1558 C C . ASN A 1 194 ? -11.147 -14.882 22.775 1.00 57.91 194 ASN A C 1
ATOM 1560 O O . ASN A 1 194 ? -10.849 -14.472 21.651 1.00 57.91 194 ASN A O 1
ATOM 1564 N N . SER A 1 195 ? -11.731 -16.065 22.985 1.00 54.34 195 SER A N 1
ATOM 1565 C CA . SER A 1 195 ? -12.204 -16.960 21.922 1.00 54.34 195 SER A CA 1
ATOM 1566 C C . SER A 1 195 ? -13.158 -16.252 20.960 1.00 54.34 195 SER A C 1
ATOM 1568 O O . SER A 1 195 ? -13.088 -16.486 19.762 1.00 54.34 195 SER A O 1
ATOM 1570 N N . ASP A 1 196 ? -13.977 -15.318 21.451 1.00 59.38 196 ASP A N 1
ATOM 1571 C CA . ASP A 1 196 ? -14.950 -14.579 20.635 1.00 59.38 196 ASP A CA 1
ATOM 1572 C C . ASP A 1 196 ? -14.298 -13.525 19.727 1.00 59.38 196 ASP A C 1
ATOM 1574 O O . ASP A 1 196 ? -14.731 -13.320 18.592 1.00 59.38 196 ASP A O 1
ATOM 1578 N N . GLN A 1 197 ? -13.212 -12.895 20.193 1.00 61.47 197 GLN A N 1
ATOM 1579 C CA . GLN A 1 197 ? -12.402 -11.977 19.382 1.00 61.47 197 GLN A CA 1
ATOM 1580 C C . GLN A 1 197 ? -11.669 -12.743 18.279 1.00 61.47 197 GLN A C 1
ATOM 1582 O O . GLN A 1 197 ? -11.648 -12.307 17.129 1.00 61.47 197 GLN A O 1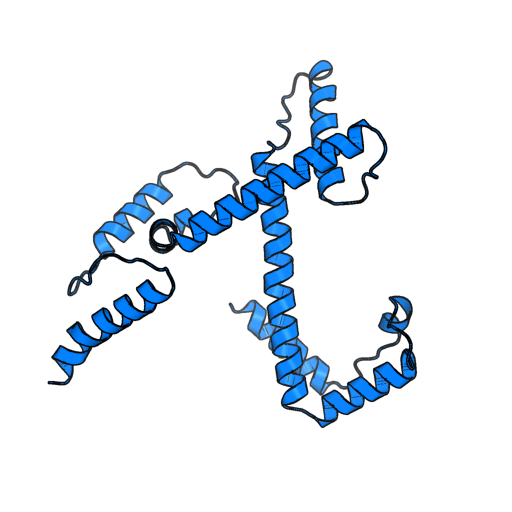
ATOM 158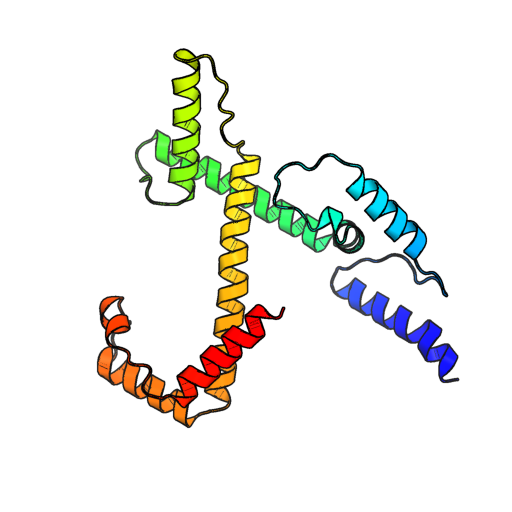7 N N . ARG A 1 198 ? -11.114 -13.912 18.620 1.00 62.09 198 ARG A N 1
ATOM 1588 C CA . ARG A 1 198 ? -10.450 -14.796 17.662 1.00 62.09 198 ARG A CA 1
ATOM 1589 C C . ARG A 1 198 ? -11.431 -15.353 16.628 1.00 62.09 198 ARG A C 1
ATOM 1591 O O . ARG A 1 198 ? -11.148 -15.256 15.442 1.00 62.09 198 ARG A O 1
ATOM 1598 N N . ASN A 1 199 ? -12.596 -15.836 17.057 1.00 59.84 199 ASN A N 1
ATOM 1599 C CA . ASN A 1 199 ? -13.643 -16.353 16.171 1.00 59.84 199 ASN A CA 1
ATOM 1600 C C . ASN A 1 199 ? -14.183 -15.269 15.231 1.00 59.84 199 ASN A C 1
ATOM 1602 O O . ASN A 1 199 ? -14.396 -15.541 14.057 1.00 59.84 199 ASN A O 1
ATOM 1606 N N . SER A 1 200 ? -14.341 -14.031 15.708 1.00 63.38 200 SER A N 1
ATOM 1607 C CA . SER A 1 200 ? -14.759 -12.899 14.867 1.00 63.38 200 SER A CA 1
ATOM 1608 C C . SER A 1 200 ? -13.690 -12.527 13.827 1.00 63.38 200 SER A C 1
ATOM 1610 O O . SER A 1 200 ? -14.015 -12.171 12.694 1.00 63.38 200 SER A O 1
ATOM 1612 N N . LEU A 1 201 ? -12.405 -12.641 14.187 1.00 60.69 201 LEU A N 1
ATOM 1613 C CA . LEU A 1 201 ? -11.284 -12.433 13.267 1.00 60.69 201 LEU A CA 1
ATOM 1614 C C . LEU A 1 201 ? -11.162 -13.576 12.242 1.00 60.69 201 LEU A C 1
ATOM 1616 O O . LEU A 1 201 ? -10.894 -13.320 11.072 1.00 60.69 201 LEU A O 1
ATOM 1620 N N . GLU A 1 202 ? -11.386 -14.824 12.659 1.00 65.75 202 GLU A N 1
ATOM 1621 C CA . GLU A 1 202 ? -11.386 -16.007 11.788 1.00 65.75 202 GLU A CA 1
ATOM 1622 C C . GLU A 1 202 ? -12.610 -16.022 10.852 1.00 65.75 202 GLU A C 1
ATOM 1624 O O . GLU A 1 202 ? -12.466 -16.310 9.664 1.00 65.75 202 GLU A O 1
ATOM 1629 N N . GLU A 1 203 ? -13.793 -15.608 11.321 1.00 65.81 203 GLU A N 1
ATOM 1630 C CA . GLU A 1 203 ? -14.974 -15.391 10.473 1.00 65.81 203 GLU A CA 1
ATOM 1631 C C . GLU A 1 203 ? -14.698 -14.303 9.426 1.00 65.81 203 GLU A C 1
ATOM 1633 O O . GLU A 1 203 ? -15.052 -14.442 8.253 1.00 65.81 203 GLU A O 1
ATOM 1638 N N . PHE A 1 204 ? -14.006 -13.234 9.821 1.00 62.38 204 PHE A N 1
ATOM 1639 C CA . PHE A 1 204 ? -13.577 -12.184 8.906 1.00 62.38 204 PHE A CA 1
ATOM 1640 C C . PHE A 1 204 ? -12.549 -12.681 7.878 1.00 62.38 204 PHE A C 1
ATOM 1642 O O . PHE A 1 204 ? -12.718 -12.426 6.686 1.00 62.38 204 PHE A O 1
ATOM 1649 N N . GLN A 1 205 ? -11.533 -13.442 8.295 1.00 59.72 205 GLN A N 1
ATOM 1650 C CA . GLN A 1 205 ? -10.594 -14.094 7.374 1.00 59.72 205 GLN A CA 1
ATOM 1651 C C . GLN A 1 205 ? -11.321 -15.042 6.409 1.00 59.72 205 GLN A C 1
ATOM 1653 O O . GLN A 1 205 ? -10.968 -15.111 5.232 1.00 59.72 205 GLN A O 1
ATOM 1658 N N . GLY A 1 206 ? -12.368 -15.728 6.875 1.00 60.53 206 GLY A N 1
ATOM 1659 C CA . GLY A 1 206 ? -13.256 -16.536 6.043 1.00 60.53 206 GLY A CA 1
ATOM 1660 C C . GLY A 1 206 ? -14.018 -15.708 5.006 1.00 60.53 206 GLY A C 1
ATOM 1661 O O . GLY A 1 206 ? -14.073 -16.092 3.843 1.00 60.53 206 GLY A O 1
ATOM 1662 N N . ARG A 1 207 ? -14.549 -14.540 5.387 1.00 53.25 207 ARG A N 1
ATOM 1663 C CA . ARG A 1 207 ? -15.271 -13.627 4.478 1.00 53.25 207 ARG A CA 1
ATOM 1664 C C . ARG A 1 207 ? -14.355 -12.896 3.491 1.00 53.25 207 ARG A C 1
ATOM 1666 O O . ARG A 1 207 ? -14.798 -12.591 2.387 1.00 53.25 207 ARG A O 1
ATOM 1673 N N . LEU A 1 208 ? -13.097 -12.638 3.854 1.00 50.72 208 LEU A N 1
ATOM 1674 C CA . LEU A 1 208 ? -12.090 -12.070 2.949 1.00 50.72 208 LEU A CA 1
ATOM 1675 C C . LEU A 1 208 ? -11.642 -13.056 1.867 1.00 50.72 208 LEU A C 1
ATOM 1677 O O . LEU A 1 208 ? -11.361 -12.626 0.761 1.00 50.72 208 LEU A O 1
ATOM 1681 N N . LYS A 1 209 ? -11.617 -14.364 2.148 1.00 47.84 209 LYS A N 1
ATOM 1682 C CA . LYS A 1 209 ? -11.297 -15.399 1.145 1.00 47.84 209 LYS A CA 1
ATOM 1683 C C . LYS A 1 209 ? -12.399 -15.609 0.090 1.00 47.84 209 LYS A C 1
ATOM 1685 O O . LYS A 1 209 ? -12.198 -16.399 -0.826 1.00 47.84 209 LYS A O 1
ATOM 1690 N N . ILE A 1 210 ? -13.564 -14.972 0.247 1.00 39.06 210 ILE A N 1
ATOM 1691 C CA . ILE A 1 210 ? -14.755 -15.159 -0.607 1.00 39.06 210 ILE A CA 1
ATOM 1692 C C . ILE A 1 210 ? -14.948 -13.998 -1.611 1.00 39.06 210 ILE A C 1
ATOM 1694 O O . ILE A 1 210 ? -15.823 -14.084 -2.470 1.00 39.06 210 ILE A O 1
ATOM 1698 N N . ASN A 1 211 ? -14.128 -12.943 -1.562 1.00 35.22 211 ASN A N 1
ATOM 1699 C CA . ASN A 1 211 ? -14.091 -11.883 -2.585 1.00 35.22 211 ASN A CA 1
ATOM 1700 C C . ASN A 1 211 ? -12.733 -11.841 -3.283 1.00 35.22 211 ASN A C 1
ATOM 1702 O O . ASN A 1 211 ? -12.700 -11.297 -4.406 1.00 35.22 211 ASN A O 1
#

Secondary structure (DSSP, 8-state):
-HHHIIIIIHHHHHHHHHHHTT--PPPP-SSSTTHHHHHHHHHHHHHS---S-S--HHHH-HHHHHH-HHHHHHHHHHHHHHHHHHHHHHHHHHTT-S-TTSHHHHHHHHHHHHHHHTTTS-----PPPHHHHHHHHHHHHHHHHHHHHHHHHHHHHHHHH-HHHHHHHHHHHHHHHTTSPP-HHHHHH-----HHHHHHHHHHHHHHTT-

InterPro domains:
  IPR001128 Cytochrome P450 [PF00067] (37-191)
  IPR002401 Cytochrome P450, E-class, group I [PR00463] (132-149)
  IPR002401 Cytochrome P450, E-class, group I [PR00463] (152-178)
  IPR036396 Cytochrome P450 superfamily [G3DSA:1.10.630.10] (21-195)
  IPR036396 Cytochrome P450 superfamily [SSF48264] (37-191)
  IPR050665 Plant Cytochrome P450 Monooxygenases [PTHR24282] (66-192)

Sequence (211 aa):
ARVSCSIWWKPKWLAKKLTQQGVRGPSYKLLLGDMKQYVKLITEAGSKPNDLTHEIVPRVDPFTLNNNQSRRKLNKEITSMMRDLIERKEYEMRIGQSNVDDLLGMLLQSNEQNNITENASGAKRDGLSTEEVIEECKQFYLAGQETTSSLLTWAMKVLAMHSEWQEKAREEVLQVCGQKEPNFEALTHLKIKNSDQRNSLEEFQGRLKIN

pLDDT: mean 72.18, std 11.61, range [35.22, 91.12]

Foldseek 3Di:
DVVCCVQPVVVVVVQVVCVVVQQHADDADPDCGCVVVQVVQLVVLVPDDDDVQPPCCSNPPVRSVVRRPVVVVVVVVLLVVLVVVLVVQVVCVVVVNDDCPDPSSVLVVVQVVLVVCCVPDVDDPDRDDSVRSSSVVVCVVCVVCVVVVVVVVVVVVVCVVPVVVVVVQVVQCCVQQNPHDDDPVSVVVRDPPDPVVVVVVVVVVVVVVVD